Protein AF-X1GVT5-F1 (afdb_monomer_lite)

Sequence (201 aa):
MVVLSVGLRPPASTKELAEKLGLELNQYGFCEVGGFTPVATSKPGIFTAGVFSGPKDIPESVTEASAAASEASLLLSSTRGSLTVEKQYPPERDVSGEEPRIGVFICHCGINIGDVVDVPSVKEYTSILPNVVLADENLFTCSQDTQQRIKEKIKEYNLNRVVIAFSPCLLVILLLETVGSHIPVENIDISFRVYLLQSER

Organism: NCBI:txid412755

Radius of gyration: 22.02 Å; chains: 1; bounding box: 57×45×58 Å

Structure (mmCIF, N/CA/C/O backbone):
data_AF-X1GVT5-F1
#
_entry.id   AF-X1GVT5-F1
#
loop_
_atom_site.group_PDB
_atom_site.id
_atom_site.type_symbol
_atom_site.label_atom_id
_atom_site.label_alt_id
_atom_site.label_comp_id
_atom_site.label_asym_id
_atom_site.label_entity_id
_atom_site.label_seq_id
_atom_site.pdbx_PDB_ins_code
_atom_site.Cartn_x
_atom_site.Cartn_y
_atom_site.Cartn_z
_atom_site.occupancy
_atom_site.B_iso_or_equiv
_atom_site.auth_seq_id
_atom_site.auth_comp_id
_atom_site.auth_asym_id
_atom_site.auth_atom_id
_atom_site.pdbx_PDB_model_num
ATOM 1 N N . MET A 1 1 ? -10.236 24.577 -25.426 1.00 70.75 1 MET A N 1
ATOM 2 C CA . MET A 1 1 ? -9.302 23.952 -24.466 1.00 70.75 1 MET A CA 1
ATOM 3 C C . MET A 1 1 ? -8.826 22.646 -25.076 1.00 70.75 1 MET A C 1
ATOM 5 O O . MET A 1 1 ? -9.670 21.910 -25.567 1.00 70.75 1 MET A O 1
ATOM 9 N N . VAL A 1 2 ? -7.518 22.393 -25.109 1.00 70.94 2 VAL A N 1
ATOM 10 C CA . VAL A 1 2 ? -6.937 21.130 -25.597 1.00 70.94 2 VAL A CA 1
ATOM 11 C C . VAL A 1 2 ? -6.114 20.547 -24.454 1.00 70.94 2 VAL A C 1
ATOM 13 O O . VAL A 1 2 ? -5.301 21.264 -23.876 1.00 70.94 2 VAL A O 1
ATOM 16 N N . VAL A 1 3 ? -6.355 19.282 -24.108 1.00 91.75 3 VAL A N 1
ATOM 17 C CA . VAL A 1 3 ? -5.606 18.550 -23.076 1.00 91.75 3 VAL A CA 1
ATOM 18 C C . VAL A 1 3 ? -4.728 17.519 -23.781 1.00 91.75 3 VAL A C 1
ATOM 20 O O . VAL A 1 3 ? -5.236 16.721 -24.566 1.00 91.75 3 VAL A O 1
ATOM 23 N N . LEU A 1 4 ? -3.417 17.558 -23.531 1.00 89.75 4 LEU A N 1
ATOM 24 C CA . LEU A 1 4 ? -2.454 16.614 -24.099 1.00 89.75 4 LEU A CA 1
ATOM 25 C C . LEU A 1 4 ? -2.154 15.501 -23.087 1.00 89.75 4 LEU A C 1
ATOM 27 O O . LEU A 1 4 ? -1.490 15.742 -22.081 1.00 89.75 4 LEU A O 1
ATOM 31 N N . SER A 1 5 ? -2.600 14.281 -23.381 1.00 92.06 5 SER A N 1
ATOM 32 C CA . SER A 1 5 ? -2.269 13.081 -22.603 1.00 92.06 5 SER A CA 1
ATOM 33 C C . SER A 1 5 ? -0.861 12.596 -22.956 1.00 92.06 5 SER A C 1
ATOM 35 O O . SER A 1 5 ? -0.680 11.761 -23.840 1.00 92.06 5 SER A O 1
ATOM 37 N N . VAL A 1 6 ? 0.155 13.179 -22.318 1.00 93.75 6 VAL A N 1
ATOM 38 C CA . VAL A 1 6 ? 1.561 12.814 -22.547 1.00 93.75 6 VAL A CA 1
ATOM 39 C C . VAL A 1 6 ? 1.881 11.415 -22.014 1.00 93.75 6 VAL A C 1
ATOM 41 O O . VAL A 1 6 ? 1.335 10.979 -21.003 1.00 93.75 6 VAL A O 1
ATOM 44 N N . GLY A 1 7 ? 2.791 10.717 -22.697 1.00 91.81 7 GLY A N 1
ATOM 45 C CA . GLY A 1 7 ? 3.316 9.430 -22.242 1.00 91.81 7 GLY A CA 1
ATOM 46 C C . GLY A 1 7 ? 4.321 9.559 -21.093 1.00 91.81 7 GLY A C 1
ATOM 47 O O . GLY A 1 7 ? 4.701 10.656 -20.680 1.00 91.81 7 GLY A O 1
ATOM 48 N N . LEU A 1 8 ? 4.793 8.411 -20.607 1.00 92.81 8 LEU A N 1
ATOM 49 C CA . LEU A 1 8 ? 5.796 8.318 -19.546 1.00 92.81 8 LEU A CA 1
ATOM 50 C C . LEU A 1 8 ? 7.201 8.154 -20.136 1.00 92.81 8 LEU A C 1
ATOM 52 O O . LEU A 1 8 ? 7.414 7.365 -21.056 1.00 92.81 8 LEU A O 1
ATOM 56 N N . ARG A 1 9 ? 8.173 8.870 -19.567 1.00 92.94 9 ARG A N 1
ATOM 57 C CA . ARG A 1 9 ? 9.602 8.719 -19.861 1.00 92.94 9 ARG A CA 1
ATOM 58 C C . ARG A 1 9 ? 10.360 8.563 -18.541 1.00 92.94 9 ARG A C 1
ATOM 60 O O . ARG A 1 9 ? 10.053 9.302 -17.604 1.00 92.94 9 ARG A O 1
ATOM 67 N N . PRO A 1 10 ? 11.349 7.659 -18.454 1.00 92.75 10 PRO A N 1
ATOM 68 C CA . PRO A 1 10 ? 12.166 7.536 -17.256 1.00 92.75 10 PRO A CA 1
ATOM 69 C C . PRO A 1 10 ? 12.922 8.850 -16.980 1.00 92.75 10 PRO A C 1
ATOM 71 O O . PRO A 1 10 ? 13.384 9.505 -17.927 1.00 92.75 10 PRO A O 1
ATOM 74 N N . PRO A 1 11 ? 13.055 9.263 -15.706 1.00 92.38 11 PRO A N 1
ATOM 75 C CA . PRO A 1 11 ? 13.857 10.425 -15.344 1.00 92.38 11 PRO A CA 1
ATOM 76 C C . PRO A 1 11 ? 15.341 10.209 -15.680 1.00 92.38 11 PRO A C 1
ATOM 78 O O . PRO A 1 11 ? 15.822 9.085 -15.803 1.00 92.38 11 PRO A O 1
ATOM 81 N N . ALA A 1 12 ? 16.109 11.297 -15.800 1.00 89.75 12 ALA A N 1
ATOM 82 C CA . ALA A 1 12 ? 17.541 11.213 -16.115 1.00 89.75 12 ALA A CA 1
ATOM 83 C C . ALA A 1 12 ? 18.336 10.392 -15.077 1.00 89.75 12 ALA A C 1
ATOM 85 O O . ALA A 1 12 ? 19.276 9.686 -15.440 1.00 89.75 12 ALA A O 1
ATOM 86 N N . SER A 1 13 ? 17.906 10.426 -13.812 1.00 93.31 13 SER A N 1
ATOM 87 C CA . SER A 1 13 ? 18.483 9.656 -12.704 1.00 93.31 13 SER A CA 1
ATOM 88 C C . SER A 1 13 ? 18.327 8.138 -12.850 1.00 93.31 13 SER A C 1
ATOM 90 O O . SER A 1 13 ? 19.047 7.390 -12.194 1.00 93.31 13 SER A O 1
ATOM 92 N N . THR A 1 14 ? 17.436 7.654 -13.724 1.00 93.19 14 THR A N 1
ATOM 93 C CA . THR A 1 14 ? 17.239 6.217 -13.956 1.00 93.19 14 THR A CA 1
ATOM 94 C C . THR A 1 14 ? 18.495 5.538 -14.495 1.00 93.19 14 THR A C 1
ATOM 96 O O . THR A 1 14 ? 18.801 4.421 -14.087 1.00 93.19 14 THR A O 1
ATOM 99 N N . LYS A 1 15 ? 19.258 6.212 -15.365 1.00 92.69 15 LYS A N 1
ATOM 100 C CA . LYS A 1 15 ? 20.509 5.661 -15.910 1.00 92.69 15 LYS A CA 1
ATOM 101 C C . LYS A 1 15 ? 21.569 5.490 -14.831 1.00 92.69 15 LYS A C 1
ATOM 103 O O . LYS A 1 15 ? 22.160 4.426 -14.720 1.00 92.69 15 LYS A O 1
ATOM 108 N N . GLU A 1 16 ? 21.737 6.510 -13.995 1.00 94.44 16 GLU A N 1
ATOM 109 C CA . GLU A 1 16 ? 22.675 6.473 -12.872 1.00 94.44 16 GLU A CA 1
ATOM 110 C C . GLU A 1 16 ? 22.314 5.357 -11.877 1.00 94.44 16 GLU A C 1
ATOM 112 O O . GLU A 1 16 ? 23.190 4.646 -11.387 1.00 94.44 16 GLU A O 1
ATOM 117 N N . LEU A 1 17 ? 21.017 5.165 -11.600 1.00 93.62 17 LEU A N 1
ATOM 118 C CA . LEU A 1 17 ? 20.539 4.072 -10.753 1.00 93.62 17 LEU A CA 1
ATOM 119 C C . LEU A 1 17 ? 20.841 2.699 -11.372 1.00 93.62 17 LEU A C 1
ATOM 121 O O . LEU A 1 17 ? 21.329 1.811 -10.674 1.00 93.62 17 LEU A O 1
ATOM 125 N N . ALA A 1 18 ? 20.578 2.534 -12.670 1.00 94.38 18 ALA A N 1
ATOM 126 C CA . ALA A 1 18 ? 20.847 1.292 -13.384 1.00 94.38 18 ALA A CA 1
ATOM 127 C C . ALA A 1 18 ? 22.344 0.957 -13.395 1.00 94.38 18 ALA A C 1
ATOM 129 O O . ALA A 1 18 ? 22.710 -0.171 -13.083 1.00 94.38 18 ALA A O 1
ATOM 130 N N . GLU A 1 19 ? 23.216 1.937 -13.642 1.00 94.94 19 GLU A N 1
ATOM 131 C CA . GLU A 1 19 ? 24.673 1.764 -13.588 1.00 94.94 19 GLU A CA 1
ATOM 132 C C . GLU A 1 19 ? 25.151 1.361 -12.187 1.00 94.94 19 GLU A C 1
ATOM 134 O O . GLU A 1 19 ? 25.904 0.398 -12.043 1.00 94.94 19 GLU A O 1
ATOM 139 N N . LYS A 1 20 ? 24.665 2.040 -11.138 1.00 95.31 20 LYS A N 1
ATOM 140 C CA . LYS A 1 20 ? 25.007 1.724 -9.739 1.00 95.31 20 LYS A CA 1
ATOM 141 C C . LYS A 1 20 ? 24.590 0.312 -9.334 1.00 95.31 20 LYS A C 1
ATOM 143 O O . LYS A 1 20 ? 25.295 -0.342 -8.566 1.00 95.31 20 LYS A O 1
ATOM 148 N N . LEU A 1 21 ? 23.444 -0.154 -9.825 1.00 94.62 21 LEU A N 1
ATOM 149 C CA . LEU A 1 21 ? 22.923 -1.485 -9.519 1.00 94.62 21 LEU A CA 1
ATOM 150 C C . LEU A 1 21 ? 23.455 -2.567 -10.474 1.00 94.62 21 LEU A C 1
ATOM 152 O O . LEU A 1 21 ? 23.421 -3.749 -10.118 1.00 94.62 21 LEU A O 1
ATOM 156 N N . GLY A 1 22 ? 24.014 -2.180 -11.624 1.00 94.81 22 GLY A N 1
ATOM 157 C CA . GLY A 1 22 ? 24.463 -3.077 -12.689 1.00 94.81 22 GLY A CA 1
ATOM 158 C C . GLY A 1 22 ? 23.298 -3.705 -13.455 1.00 94.81 22 GLY A C 1
ATOM 159 O O . GLY A 1 22 ? 23.301 -4.914 -13.669 1.00 94.81 22 GLY A O 1
ATOM 160 N N . LEU A 1 23 ? 22.283 -2.905 -13.788 1.00 95.62 23 LEU A N 1
ATOM 161 C CA . LEU A 1 23 ? 21.072 -3.323 -14.496 1.00 95.62 23 LEU A CA 1
ATOM 162 C C . LEU A 1 23 ? 21.121 -2.903 -15.963 1.00 95.62 23 LEU A C 1
ATOM 164 O O . LEU A 1 23 ? 21.607 -1.823 -16.298 1.00 95.62 23 LEU A O 1
ATOM 168 N N . GLU A 1 24 ? 20.561 -3.742 -16.828 1.00 95.75 24 GLU A N 1
ATOM 169 C CA . GLU A 1 24 ? 20.381 -3.419 -18.239 1.00 95.75 24 GLU A CA 1
ATOM 170 C C . GLU A 1 24 ? 19.100 -2.603 -18.435 1.00 95.75 24 GLU A C 1
ATOM 172 O O . GLU A 1 24 ? 18.085 -2.821 -17.766 1.00 95.75 24 GLU A O 1
ATOM 177 N N . LEU A 1 25 ? 19.161 -1.635 -19.348 1.00 95.25 25 LEU A N 1
ATOM 178 C CA . LEU A 1 25 ? 18.016 -0.826 -19.746 1.00 95.25 25 LEU A CA 1
ATOM 179 C C . LEU A 1 25 ? 17.639 -1.142 -21.191 1.00 95.25 25 LEU A C 1
ATOM 181 O O . LEU A 1 25 ? 18.513 -1.293 -22.045 1.00 95.25 25 LEU A O 1
ATOM 185 N N . ASN A 1 26 ? 16.341 -1.145 -21.469 1.00 93.81 26 ASN A N 1
ATOM 186 C CA . ASN A 1 26 ? 15.816 -1.299 -22.814 1.00 93.81 26 ASN A CA 1
ATOM 187 C C . ASN A 1 26 ? 16.061 -0.042 -23.669 1.00 93.81 26 ASN A C 1
ATOM 189 O O . ASN A 1 26 ? 16.484 1.014 -23.186 1.00 93.81 26 ASN A O 1
ATOM 193 N N . GLN A 1 27 ? 15.724 -0.117 -24.959 1.00 93.25 27 GLN A N 1
ATOM 194 C CA . GLN A 1 27 ? 15.898 0.993 -25.909 1.00 93.25 27 GLN A CA 1
ATOM 195 C C . GLN A 1 27 ? 15.160 2.294 -25.527 1.00 93.25 27 GLN A C 1
ATOM 197 O O . GLN A 1 27 ? 15.494 3.368 -26.027 1.00 93.25 27 GLN A O 1
ATOM 202 N N . TYR A 1 28 ? 14.168 2.214 -24.638 1.00 92.94 28 TYR A N 1
ATOM 203 C CA . TYR A 1 28 ? 13.389 3.351 -24.144 1.00 92.94 28 TYR A CA 1
ATOM 204 C C . TYR A 1 28 ? 13.919 3.905 -22.806 1.00 92.94 28 TYR A C 1
ATOM 206 O O . TYR A 1 28 ? 13.437 4.936 -22.333 1.00 92.94 28 TYR A O 1
ATOM 214 N N . GLY A 1 29 ? 14.929 3.261 -22.212 1.00 92.81 29 GLY A N 1
ATOM 215 C CA . GLY A 1 29 ? 15.555 3.651 -20.949 1.00 92.81 29 GLY A CA 1
ATOM 216 C C . GLY A 1 29 ? 14.865 3.118 -19.689 1.00 92.81 29 GLY A C 1
ATOM 217 O O . GLY A 1 29 ? 15.171 3.606 -18.602 1.00 92.81 29 GLY A O 1
ATOM 218 N N . PHE A 1 30 ? 13.937 2.167 -19.817 1.00 95.19 30 PHE A N 1
ATOM 219 C CA . PHE A 1 30 ? 13.345 1.440 -18.685 1.00 95.19 30 PHE A CA 1
ATOM 220 C C . PHE A 1 30 ? 14.157 0.181 -18.372 1.00 95.19 30 PHE A C 1
ATOM 222 O O . PHE A 1 30 ? 14.941 -0.258 -19.208 1.00 95.19 30 PHE A O 1
ATOM 229 N N . CYS A 1 31 ? 13.972 -0.400 -17.187 1.00 95.19 31 CYS A N 1
ATOM 230 C CA . CYS A 1 31 ? 14.605 -1.662 -16.808 1.00 95.19 31 CYS A CA 1
ATOM 231 C C . CYS A 1 31 ? 14.263 -2.763 -17.817 1.00 95.19 31 CYS A C 1
ATOM 233 O O . CYS A 1 31 ? 13.087 -2.984 -18.106 1.00 95.19 31 CYS A O 1
ATOM 235 N N . GLU A 1 32 ? 15.278 -3.460 -18.322 1.00 94.44 32 GLU A N 1
ATOM 236 C CA . GLU A 1 32 ? 15.075 -4.662 -19.127 1.00 94.44 32 GLU A CA 1
ATOM 237 C C . GLU A 1 32 ? 14.533 -5.785 -18.229 1.00 94.44 32 GLU A C 1
ATOM 239 O O . GLU A 1 32 ? 15.046 -6.016 -17.127 1.00 94.44 32 GLU A O 1
ATOM 244 N N . VAL A 1 33 ? 13.477 -6.456 -18.691 1.00 93.00 33 VAL A N 1
ATOM 245 C CA . VAL A 1 33 ? 12.815 -7.565 -17.991 1.00 93.00 33 VAL A CA 1
ATOM 246 C C . VAL A 1 33 ? 12.474 -8.675 -18.980 1.00 93.00 33 VAL A C 1
ATOM 248 O O . VAL A 1 33 ? 12.193 -8.424 -20.151 1.00 93.00 33 VAL A O 1
ATOM 251 N N . GLY A 1 34 ? 12.495 -9.923 -18.513 1.00 83.88 34 GLY A N 1
ATOM 252 C CA . GLY A 1 34 ? 12.199 -11.080 -19.357 1.00 83.88 34 GLY A CA 1
ATOM 253 C C . GLY A 1 34 ? 10.702 -11.243 -19.638 1.00 83.88 34 GLY A C 1
ATOM 254 O O . GLY A 1 34 ? 9.871 -11.032 -18.759 1.00 83.88 34 GLY A O 1
ATOM 255 N N . GLY A 1 35 ? 10.345 -11.716 -20.837 1.00 83.88 35 GLY A N 1
ATOM 256 C CA . GLY A 1 35 ? 8.938 -11.892 -21.235 1.00 83.88 35 GLY A CA 1
ATOM 257 C C . GLY A 1 35 ? 8.136 -12.884 -20.376 1.00 83.88 35 GLY A C 1
ATOM 258 O O . GLY A 1 35 ? 6.939 -12.698 -20.192 1.00 83.88 35 GLY A O 1
ATOM 259 N N . PHE A 1 36 ? 8.787 -13.909 -19.812 1.00 87.88 36 PHE A N 1
ATOM 260 C CA . PHE A 1 36 ? 8.164 -14.873 -18.886 1.00 87.88 36 PHE A CA 1
ATOM 261 C C . PHE A 1 36 ? 8.480 -14.591 -17.409 1.00 87.88 36 PHE A C 1
ATOM 263 O O . PHE A 1 36 ? 8.009 -15.305 -16.529 1.00 87.88 36 PHE A O 1
ATOM 270 N N . THR A 1 37 ? 9.281 -13.563 -17.132 1.00 88.44 37 THR A N 1
ATOM 271 C CA . THR A 1 37 ? 9.757 -13.200 -15.791 1.00 88.44 37 THR A CA 1
ATOM 272 C C . THR A 1 37 ? 9.678 -11.676 -15.632 1.00 88.44 37 THR A C 1
ATOM 274 O O . THR A 1 37 ? 10.715 -11.009 -15.590 1.00 88.44 37 THR A O 1
ATOM 277 N N . PRO A 1 38 ? 8.461 -11.102 -15.572 1.00 88.75 38 PRO A N 1
ATOM 278 C CA . PRO A 1 38 ? 8.230 -9.664 -15.764 1.00 88.75 38 PRO A CA 1
ATOM 279 C C . PRO A 1 38 ? 8.811 -8.773 -14.654 1.00 88.75 38 PRO A C 1
ATOM 281 O O . PRO A 1 38 ? 8.954 -7.570 -14.841 1.00 88.75 38 PRO A O 1
ATOM 284 N N . VAL A 1 39 ? 9.173 -9.359 -13.509 1.00 95.00 39 VAL A N 1
ATOM 285 C CA . VAL A 1 39 ? 9.790 -8.657 -12.370 1.00 95.00 39 VAL A CA 1
ATOM 286 C C . VAL A 1 39 ? 11.281 -8.952 -12.212 1.00 95.00 39 VAL A C 1
ATOM 288 O O . VAL A 1 39 ? 11.951 -8.305 -11.407 1.00 95.00 39 VAL A O 1
ATOM 291 N N . ALA A 1 40 ? 11.817 -9.928 -12.949 1.00 94.75 40 ALA A N 1
ATOM 292 C CA . ALA A 1 40 ? 13.227 -10.285 -12.877 1.00 94.75 40 ALA A CA 1
ATOM 293 C C . ALA A 1 40 ? 14.045 -9.351 -13.768 1.00 94.75 40 ALA A C 1
ATOM 295 O O . ALA A 1 40 ? 13.757 -9.195 -14.956 1.00 94.75 40 ALA A O 1
ATOM 296 N N . THR A 1 41 ? 15.071 -8.741 -13.182 1.00 95.38 41 THR A N 1
ATOM 297 C CA . THR A 1 41 ? 16.013 -7.893 -13.917 1.00 95.38 41 THR A CA 1
ATOM 298 C C . THR A 1 41 ? 17.141 -8.728 -14.527 1.00 95.38 41 THR A C 1
ATOM 300 O O . THR A 1 41 ? 17.249 -9.930 -14.274 1.00 95.38 41 THR A O 1
ATOM 303 N N . SER A 1 42 ? 18.042 -8.089 -15.277 1.00 93.75 42 SER A N 1
ATOM 304 C CA . SER A 1 42 ? 19.258 -8.735 -15.793 1.00 93.75 42 SER A CA 1
ATOM 305 C C . SER A 1 42 ? 20.205 -9.250 -14.696 1.00 93.75 42 SER A C 1
ATOM 307 O O . SER A 1 42 ? 21.089 -10.061 -14.976 1.00 93.75 42 SER A O 1
ATOM 309 N N . LYS A 1 43 ? 20.030 -8.813 -13.440 1.00 93.94 43 LYS A N 1
ATOM 310 C CA . LYS A 1 43 ? 20.881 -9.198 -12.313 1.00 93.94 43 LYS A CA 1
ATOM 311 C C . LYS A 1 43 ? 20.134 -10.094 -11.313 1.00 93.94 43 LYS A C 1
ATOM 313 O O . LYS A 1 43 ? 19.170 -9.642 -10.692 1.00 93.94 43 LYS A O 1
ATOM 318 N N . PRO A 1 44 ? 20.607 -11.335 -11.074 1.00 92.25 44 PRO A N 1
ATOM 319 C CA . PRO A 1 44 ? 20.005 -12.231 -10.091 1.00 92.25 44 PRO A CA 1
ATOM 320 C C . PRO A 1 44 ? 19.935 -11.611 -8.691 1.00 92.25 44 PRO A C 1
ATOM 322 O O . PRO A 1 44 ? 20.895 -10.998 -8.221 1.00 92.25 44 PRO A O 1
ATOM 325 N N . GLY A 1 45 ? 18.795 -11.788 -8.021 1.00 92.19 45 GLY A N 1
ATOM 326 C CA . GLY A 1 45 ? 18.535 -11.222 -6.694 1.00 92.19 45 GLY A CA 1
ATOM 327 C C . GLY A 1 45 ? 18.076 -9.761 -6.695 1.00 92.19 45 GLY A C 1
ATOM 328 O O . GLY A 1 45 ? 17.747 -9.245 -5.629 1.00 92.19 45 GLY A O 1
ATOM 329 N N . ILE A 1 46 ? 18.017 -9.103 -7.859 1.00 95.31 46 ILE A N 1
ATOM 330 C CA . ILE A 1 46 ? 17.404 -7.782 -8.013 1.00 95.31 46 ILE A CA 1
ATOM 331 C C . ILE A 1 46 ? 16.117 -7.926 -8.822 1.00 95.31 46 ILE A C 1
ATOM 333 O O . ILE A 1 46 ? 16.125 -8.403 -9.960 1.00 95.31 46 ILE A O 1
ATOM 337 N N . PHE A 1 47 ? 15.019 -7.470 -8.228 1.00 95.69 47 PHE A N 1
ATOM 338 C CA . PHE A 1 47 ? 13.692 -7.467 -8.833 1.00 95.69 47 PHE A CA 1
ATOM 339 C C . PHE A 1 47 ? 13.201 -6.035 -9.021 1.00 95.69 47 PHE A C 1
ATOM 341 O O . PHE A 1 47 ? 13.601 -5.127 -8.289 1.00 95.69 47 PHE A O 1
ATOM 348 N N . THR A 1 48 ? 12.339 -5.838 -10.009 1.00 95.25 48 THR A N 1
ATOM 349 C CA . THR A 1 48 ? 11.751 -4.544 -10.354 1.00 95.25 48 THR A CA 1
ATOM 350 C C . THR A 1 48 ? 10.233 -4.604 -10.243 1.00 95.25 48 THR A C 1
ATOM 352 O O . THR A 1 48 ? 9.633 -5.666 -10.397 1.00 95.25 48 THR A O 1
ATOM 355 N N . ALA A 1 49 ? 9.616 -3.463 -9.959 1.00 95.00 49 ALA A N 1
ATOM 356 C CA . ALA A 1 49 ? 8.171 -3.313 -9.922 1.00 95.00 49 ALA A CA 1
ATOM 357 C C . ALA A 1 49 ? 7.775 -1.873 -10.249 1.00 95.00 49 ALA A C 1
ATOM 359 O O . ALA A 1 49 ? 8.514 -0.923 -9.963 1.00 95.00 49 ALA A O 1
ATOM 360 N N . GLY A 1 50 ? 6.581 -1.704 -10.806 1.00 94.25 50 GLY A N 1
ATOM 361 C CA . GLY A 1 50 ? 6.042 -0.390 -11.115 1.00 94.25 50 GLY A CA 1
ATOM 362 C C . GLY A 1 50 ? 6.686 0.214 -12.358 1.00 94.25 50 GLY A C 1
ATOM 363 O O . GLY A 1 50 ? 7.272 -0.469 -13.195 1.00 94.25 50 GLY A O 1
ATOM 364 N N . VAL A 1 51 ? 6.585 1.532 -12.505 1.00 94.56 51 VAL A N 1
ATOM 365 C CA . VAL A 1 51 ? 6.920 2.227 -13.761 1.00 94.56 51 VAL A CA 1
ATOM 366 C C . VAL A 1 51 ? 8.387 2.131 -14.198 1.00 94.56 51 VAL A C 1
ATOM 368 O O . VAL A 1 51 ? 8.704 2.495 -15.328 1.00 94.56 51 VAL A O 1
ATOM 371 N N . PHE A 1 52 ? 9.292 1.630 -13.350 1.00 94.12 52 PHE A N 1
ATOM 372 C CA . PHE A 1 52 ? 10.696 1.446 -13.722 1.00 94.12 52 PHE A CA 1
ATOM 373 C C . PHE A 1 52 ? 10.888 0.379 -14.814 1.00 94.12 52 PHE A C 1
ATOM 375 O O . PHE A 1 52 ? 11.774 0.551 -15.646 1.00 94.12 52 PHE A O 1
ATOM 382 N N . SER A 1 53 ? 10.050 -0.666 -14.879 1.00 93.12 53 SER A N 1
ATOM 383 C CA . SER A 1 53 ? 10.073 -1.666 -15.969 1.00 93.12 53 SER A CA 1
ATOM 384 C C . SER A 1 53 ? 9.306 -1.231 -17.226 1.00 93.12 53 SER A C 1
ATOM 386 O O . SER A 1 53 ? 9.397 -1.880 -18.262 1.00 93.12 53 SER A O 1
ATOM 388 N N . GLY A 1 54 ? 8.568 -0.119 -17.174 1.00 93.88 54 GLY A N 1
ATOM 389 C CA . GLY A 1 54 ? 7.819 0.411 -18.317 1.00 93.88 54 GLY A CA 1
ATOM 390 C C . GLY A 1 54 ? 6.531 1.136 -17.915 1.00 93.88 54 GLY A C 1
ATOM 391 O O . GLY A 1 54 ? 6.087 0.980 -16.773 1.00 93.88 54 GLY A O 1
ATOM 392 N N . PRO A 1 55 ? 5.917 1.915 -18.829 1.00 94.12 55 PRO A N 1
ATOM 393 C CA . PRO A 1 55 ? 4.636 2.583 -18.598 1.00 94.12 55 PRO A CA 1
ATOM 394 C C . PRO A 1 55 ? 3.546 1.571 -18.242 1.00 94.12 55 PRO A C 1
ATOM 396 O O . PRO A 1 55 ? 3.360 0.602 -18.971 1.00 94.12 55 PRO A O 1
ATOM 399 N N . LYS A 1 56 ? 2.837 1.808 -17.140 1.00 92.25 56 LYS A N 1
ATOM 400 C CA . LYS A 1 56 ? 1.761 0.945 -16.648 1.00 92.25 56 LYS A CA 1
ATOM 401 C C . LYS A 1 56 ? 0.831 1.698 -15.717 1.00 92.25 56 LYS A C 1
ATOM 403 O O . LYS A 1 56 ? 1.164 2.802 -15.272 1.00 92.25 56 LYS A O 1
ATOM 408 N N . ASP A 1 57 ? -0.315 1.101 -15.430 1.00 91.88 57 ASP A N 1
ATOM 409 C CA . ASP A 1 57 ? -1.269 1.641 -14.474 1.00 91.88 57 ASP A CA 1
ATOM 410 C C . ASP A 1 57 ? -0.962 1.203 -13.026 1.00 91.88 57 ASP A C 1
ATOM 412 O O . ASP A 1 57 ? 0.037 0.537 -12.719 1.00 91.88 57 ASP A O 1
ATOM 416 N N . ILE A 1 58 ? -1.792 1.674 -12.093 1.00 88.88 58 ILE A N 1
ATOM 417 C CA . ILE A 1 58 ? -1.628 1.389 -10.664 1.00 88.88 58 ILE A CA 1
ATOM 418 C C . ILE A 1 58 ? -1.871 -0.103 -10.365 1.00 88.88 58 ILE A C 1
ATOM 420 O O . ILE A 1 58 ? -1.010 -0.694 -9.709 1.00 88.88 58 ILE A O 1
ATOM 424 N N . PRO A 1 59 ? -2.972 -0.738 -10.820 1.00 86.31 59 PRO A N 1
ATOM 425 C CA . PRO A 1 59 ? -3.198 -2.169 -10.608 1.00 86.31 59 PRO A CA 1
ATOM 426 C C . PRO A 1 59 ? -2.048 -3.065 -11.081 1.00 86.31 59 PRO A C 1
ATOM 428 O O . PRO A 1 59 ? -1.616 -3.952 -10.337 1.00 86.31 59 PRO A O 1
ATOM 431 N N . GLU A 1 60 ? -1.504 -2.816 -12.273 1.00 88.50 60 GLU A N 1
ATOM 432 C CA . GLU A 1 60 ? -0.355 -3.563 -12.792 1.00 88.50 60 GLU A CA 1
ATOM 433 C C . GLU A 1 60 ? 0.882 -3.356 -11.913 1.00 88.50 60 GLU A C 1
ATOM 435 O O . GLU A 1 60 ? 1.542 -4.323 -11.533 1.00 88.50 60 GLU A O 1
ATOM 440 N N . SER A 1 61 ? 1.153 -2.114 -11.499 1.00 92.62 61 SER A N 1
ATOM 441 C CA . SER A 1 61 ? 2.274 -1.800 -10.601 1.00 92.62 61 SER A CA 1
ATOM 442 C C . SER A 1 61 ? 2.173 -2.529 -9.256 1.00 92.62 61 SER A C 1
ATOM 444 O O . SER A 1 61 ? 3.175 -3.018 -8.734 1.00 92.62 61 SER A O 1
ATOM 446 N N . VAL A 1 62 ? 0.968 -2.619 -8.685 1.00 89.50 62 VAL A N 1
ATOM 447 C CA . VAL A 1 62 ? 0.712 -3.335 -7.422 1.00 89.50 62 VAL A CA 1
ATOM 448 C C . VAL A 1 62 ? 0.880 -4.847 -7.601 1.00 89.50 62 VAL A C 1
ATOM 450 O O . VAL A 1 62 ? 1.425 -5.529 -6.725 1.00 89.50 62 VAL A O 1
ATOM 453 N N . THR A 1 63 ? 0.457 -5.369 -8.751 1.00 91.19 63 THR A N 1
ATOM 454 C CA . THR A 1 63 ? 0.609 -6.785 -9.104 1.00 91.19 63 THR A CA 1
ATOM 455 C C . THR A 1 63 ? 2.086 -7.153 -9.238 1.00 91.19 63 THR A C 1
ATOM 457 O O . THR A 1 63 ? 2.538 -8.118 -8.621 1.00 91.19 63 THR A O 1
ATOM 460 N N . GLU A 1 64 ? 2.870 -6.341 -9.951 1.00 93.94 64 GLU A N 1
ATOM 461 C CA . GLU A 1 64 ? 4.322 -6.518 -10.048 1.00 93.94 64 GLU A CA 1
ATOM 462 C C . GLU A 1 64 ? 5.011 -6.403 -8.689 1.00 93.94 64 GLU A C 1
ATOM 464 O O . GLU A 1 64 ? 5.886 -7.206 -8.385 1.00 93.94 64 GLU A O 1
ATOM 469 N N . ALA A 1 65 ? 4.609 -5.454 -7.839 1.00 94.00 65 ALA A N 1
ATOM 470 C CA . ALA A 1 65 ? 5.183 -5.326 -6.500 1.00 94.00 65 ALA A CA 1
ATOM 471 C C . ALA A 1 65 ? 4.984 -6.607 -5.675 1.00 94.00 65 ALA A C 1
ATOM 473 O O . ALA A 1 65 ? 5.906 -7.062 -4.995 1.00 94.00 65 ALA A O 1
ATOM 474 N N . SER A 1 66 ? 3.807 -7.227 -5.785 1.00 94.19 66 SER A N 1
ATOM 475 C CA . SER A 1 66 ? 3.509 -8.505 -5.132 1.00 94.19 66 SER A CA 1
ATOM 476 C C . SER A 1 66 ? 4.350 -9.648 -5.705 1.00 94.19 66 SER A C 1
ATOM 478 O O . SER A 1 66 ? 4.894 -10.452 -4.947 1.00 94.19 66 SER A O 1
ATOM 480 N N . ALA A 1 67 ? 4.514 -9.701 -7.030 1.00 93.50 67 ALA A N 1
ATOM 481 C CA . ALA A 1 67 ? 5.364 -10.690 -7.686 1.00 93.50 67 ALA A CA 1
ATOM 482 C C . ALA A 1 67 ? 6.845 -10.527 -7.295 1.00 93.50 67 ALA A C 1
ATOM 484 O O . ALA A 1 67 ? 7.476 -11.498 -6.886 1.00 93.50 67 ALA A O 1
ATOM 485 N N . ALA A 1 68 ? 7.381 -9.304 -7.313 1.00 95.12 68 ALA A N 1
ATOM 486 C CA . ALA A 1 68 ? 8.750 -9.005 -6.895 1.00 95.12 68 ALA A CA 1
ATOM 487 C C . ALA A 1 68 ? 8.997 -9.369 -5.420 1.00 95.12 68 ALA A C 1
ATOM 489 O O . ALA A 1 68 ? 10.029 -9.952 -5.084 1.00 95.12 68 ALA A O 1
ATOM 490 N N . ALA A 1 69 ? 8.037 -9.079 -4.534 1.00 94.69 69 ALA A N 1
ATOM 491 C CA . ALA A 1 69 ? 8.108 -9.474 -3.129 1.00 94.69 69 ALA A CA 1
ATOM 492 C C . ALA A 1 69 ? 8.075 -11.001 -2.953 1.00 94.69 69 ALA A C 1
ATOM 494 O O . ALA A 1 69 ? 8.770 -11.533 -2.083 1.00 94.69 69 ALA A O 1
ATOM 495 N N . SER A 1 70 ? 7.294 -11.708 -3.775 1.00 93.69 70 SER A N 1
ATOM 496 C CA . SER A 1 70 ? 7.243 -13.173 -3.781 1.00 93.69 70 SER A CA 1
ATOM 497 C C . SER A 1 70 ? 8.587 -13.773 -4.195 1.00 93.69 70 SER A C 1
ATOM 499 O O . SER A 1 70 ? 9.143 -14.588 -3.461 1.00 93.69 70 SER A O 1
ATOM 501 N N . GLU A 1 71 ? 9.170 -13.299 -5.298 1.00 94.00 71 GLU A N 1
ATOM 502 C CA . GLU A 1 71 ? 10.480 -13.750 -5.782 1.00 94.00 71 GLU A CA 1
ATOM 503 C C . GLU A 1 71 ? 11.595 -13.493 -4.756 1.00 94.00 71 GLU A C 1
ATOM 505 O O . GLU A 1 71 ? 12.385 -14.383 -4.429 1.00 94.00 71 GLU A O 1
ATOM 510 N N . ALA A 1 72 ? 11.609 -12.304 -4.149 1.00 93.69 72 ALA A N 1
ATOM 511 C CA . ALA A 1 72 ? 12.534 -11.997 -3.061 1.00 93.69 72 ALA A CA 1
ATOM 512 C C . ALA A 1 72 ? 12.317 -12.918 -1.845 1.00 93.69 72 ALA A C 1
ATOM 514 O O . ALA A 1 72 ? 13.276 -13.381 -1.224 1.00 93.69 72 ALA A O 1
ATOM 515 N N . SER A 1 73 ? 11.061 -13.230 -1.516 1.00 92.88 73 SER A N 1
ATOM 516 C CA . SER A 1 73 ? 10.719 -14.133 -0.411 1.00 92.88 73 SER A CA 1
ATOM 517 C C . SER A 1 73 ? 11.140 -15.578 -0.672 1.00 92.88 73 SER A C 1
ATOM 519 O O . SER A 1 73 ? 11.503 -16.272 0.278 1.00 92.88 73 SER A O 1
ATOM 521 N N . LEU A 1 74 ? 11.113 -16.039 -1.928 1.00 92.50 74 LEU A N 1
ATOM 522 C CA . LEU A 1 74 ? 11.616 -17.361 -2.308 1.00 92.50 74 LEU A CA 1
ATOM 523 C C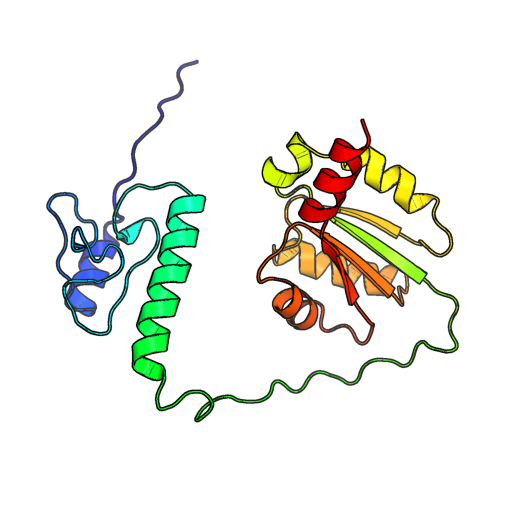 . LEU A 1 74 ? 13.117 -17.471 -2.023 1.00 92.50 74 LEU A C 1
ATOM 525 O O . LEU A 1 74 ? 13.540 -18.440 -1.389 1.00 92.50 74 LEU A O 1
ATOM 529 N N . LEU A 1 75 ? 13.898 -16.448 -2.391 1.00 92.19 75 LEU A N 1
ATOM 530 C CA . LEU A 1 75 ? 15.339 -16.396 -2.104 1.00 92.19 75 LEU A CA 1
ATOM 531 C C . LEU A 1 75 ? 15.648 -16.402 -0.600 1.00 92.19 75 LEU A C 1
ATOM 533 O O . LEU A 1 75 ? 16.649 -16.974 -0.178 1.00 92.19 75 LEU A O 1
ATOM 537 N N . LEU A 1 76 ? 14.789 -15.782 0.212 1.00 92.19 76 LEU A N 1
ATOM 538 C CA . LEU A 1 76 ? 14.964 -15.660 1.665 1.00 92.19 76 LEU A CA 1
ATOM 539 C C . LEU A 1 76 ? 14.268 -16.769 2.468 1.00 92.19 76 LEU A C 1
ATOM 541 O O . LEU A 1 76 ? 14.284 -16.748 3.702 1.00 92.19 76 LEU A O 1
ATOM 545 N N . SER A 1 77 ? 13.641 -17.734 1.794 1.00 93.25 77 SER A N 1
ATOM 546 C CA . SER A 1 77 ? 12.773 -18.733 2.425 1.00 93.25 77 SER A CA 1
ATOM 547 C C . SER A 1 77 ? 13.479 -19.555 3.509 1.00 93.25 77 SER A C 1
ATOM 549 O O . SER A 1 77 ? 12.890 -19.798 4.562 1.00 93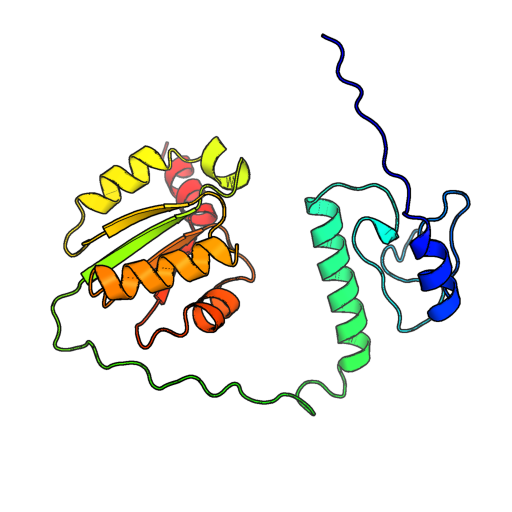.25 77 SER A O 1
ATOM 551 N N . SER A 1 78 ? 14.753 -19.905 3.310 1.00 92.94 78 SER A N 1
ATOM 552 C CA . SER A 1 78 ? 15.554 -20.688 4.262 1.00 92.94 78 SER A CA 1
ATOM 553 C C . SER A 1 78 ? 15.901 -19.945 5.555 1.00 92.94 78 SER A C 1
ATOM 555 O O . SER A 1 78 ? 16.244 -20.578 6.549 1.00 92.94 78 SER A O 1
ATOM 557 N N . THR A 1 79 ? 15.836 -18.611 5.556 1.00 91.19 79 THR A N 1
ATOM 558 C CA . THR A 1 79 ? 16.183 -17.755 6.705 1.00 91.19 79 THR A CA 1
ATOM 559 C C . THR A 1 79 ? 14.988 -16.955 7.215 1.00 91.19 79 TH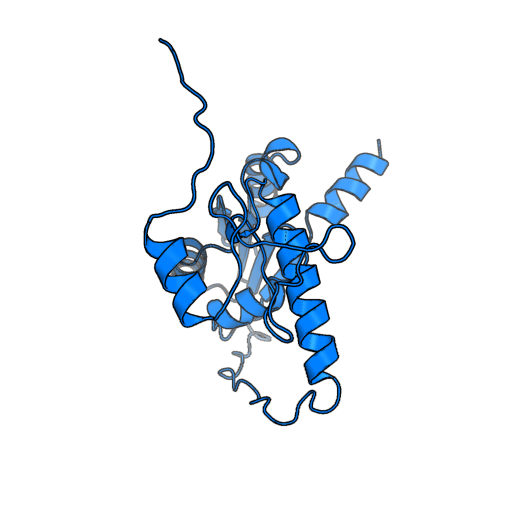R A C 1
ATOM 561 O O . THR A 1 79 ? 15.153 -15.951 7.908 1.00 91.19 79 THR A O 1
ATOM 564 N N . ARG A 1 80 ? 13.763 -17.360 6.868 1.00 87.12 80 ARG A N 1
ATOM 565 C CA . ARG A 1 80 ? 12.547 -16.685 7.328 1.00 87.12 80 ARG A CA 1
ATOM 566 C C . ARG A 1 80 ? 12.531 -16.622 8.861 1.00 87.12 80 ARG A C 1
ATOM 568 O O . ARG A 1 80 ? 12.614 -17.647 9.527 1.00 87.12 80 ARG A O 1
ATOM 575 N N . GLY A 1 81 ? 12.411 -15.414 9.408 1.00 84.25 81 GLY A N 1
ATOM 576 C CA . GLY A 1 81 ? 12.339 -15.189 10.856 1.00 84.25 81 GLY A CA 1
ATOM 577 C C . GLY A 1 81 ? 13.686 -15.086 11.582 1.00 84.25 81 GLY A C 1
ATOM 578 O O . GLY A 1 81 ? 13.698 -14.785 12.768 1.00 84.25 81 GLY A O 1
ATOM 579 N N . SER A 1 82 ? 14.830 -15.278 10.914 1.00 90.00 82 SER A N 1
ATOM 580 C CA . SER A 1 82 ? 16.136 -15.231 11.599 1.00 90.00 82 SER A CA 1
ATOM 581 C C . SER A 1 82 ? 16.548 -13.827 12.064 1.00 90.00 82 SER A C 1
ATOM 583 O O . SER A 1 82 ? 17.327 -13.698 13.004 1.00 90.00 82 SER A O 1
ATOM 585 N N . LEU A 1 83 ? 16.029 -12.782 11.412 1.00 86.50 83 LEU A N 1
ATOM 586 C CA . LEU A 1 83 ? 16.313 -11.367 11.695 1.00 86.50 83 LEU A CA 1
ATOM 587 C C . LEU A 1 83 ? 15.041 -10.557 11.986 1.00 86.50 83 LEU A C 1
ATOM 589 O O . LEU A 1 83 ? 15.034 -9.333 11.861 1.00 86.50 83 LEU A O 1
ATOM 593 N N . THR A 1 84 ? 13.937 -11.218 12.336 1.00 84.75 84 THR A N 1
ATOM 594 C CA . THR A 1 84 ? 12.706 -10.512 12.704 1.00 84.75 84 THR A CA 1
ATOM 595 C C . THR A 1 84 ? 12.802 -10.002 14.135 1.00 84.75 84 THR A C 1
ATOM 597 O O . THR A 1 84 ? 13.034 -10.779 15.057 1.00 84.75 84 THR A O 1
ATOM 600 N N . VAL A 1 85 ? 12.591 -8.700 14.318 1.00 84.88 85 VAL A N 1
ATOM 601 C CA . VAL A 1 85 ? 12.430 -8.076 15.635 1.00 84.88 85 VAL A CA 1
ATOM 602 C C . VAL A 1 85 ? 10.938 -7.973 15.919 1.00 84.88 85 VAL A C 1
ATOM 604 O O . VAL A 1 85 ? 10.202 -7.391 15.120 1.00 84.88 85 VAL A O 1
ATOM 607 N N . GLU A 1 86 ? 10.484 -8.523 17.043 1.00 81.19 86 GLU A N 1
ATOM 608 C CA . GLU A 1 86 ? 9.113 -8.288 17.493 1.00 81.19 86 GLU A CA 1
ATOM 609 C C . GLU A 1 86 ? 8.935 -6.806 17.830 1.00 81.19 86 GLU A C 1
ATOM 611 O O . GLU A 1 86 ? 9.654 -6.241 18.660 1.00 81.19 86 GLU A O 1
ATOM 616 N N . LYS A 1 87 ? 7.974 -6.157 17.167 1.00 76.00 87 LYS A N 1
ATOM 617 C CA . LYS A 1 87 ? 7.591 -4.786 17.503 1.00 76.00 87 LYS A CA 1
ATOM 618 C C . LYS A 1 87 ? 6.920 -4.797 18.875 1.00 76.00 87 LYS A C 1
ATOM 620 O O . LYS A 1 87 ? 5.875 -5.418 19.049 1.00 76.00 87 LYS A O 1
ATOM 625 N N . GLN A 1 88 ? 7.511 -4.093 19.836 1.00 79.50 88 GLN A N 1
ATOM 626 C CA . GLN A 1 88 ? 6.874 -3.840 21.124 1.00 79.50 88 GLN A CA 1
ATOM 627 C C . GLN A 1 88 ? 5.922 -2.655 20.978 1.00 79.50 88 GLN A C 1
ATOM 629 O O . GLN A 1 88 ? 6.354 -1.519 20.776 1.00 79.50 88 GLN A O 1
ATOM 634 N N . TYR A 1 89 ? 4.626 -2.930 21.060 1.00 74.31 89 TYR A N 1
ATOM 635 C CA . TYR A 1 89 ? 3.597 -1.898 21.105 1.00 74.31 89 TYR A CA 1
ATOM 636 C C . TYR A 1 89 ? 3.393 -1.423 22.548 1.00 74.31 89 TYR A C 1
ATOM 638 O O . TYR A 1 89 ? 3.615 -2.197 23.485 1.00 74.31 89 TYR A O 1
ATOM 646 N N . PRO A 1 90 ? 2.978 -0.160 22.760 1.00 75.81 90 PRO A N 1
ATOM 647 C CA . PRO A 1 90 ? 2.529 0.260 24.078 1.00 75.81 90 PRO A CA 1
ATOM 648 C C . PRO A 1 90 ? 1.352 -0.622 24.526 1.00 75.81 90 PRO A C 1
ATOM 650 O O . PRO A 1 90 ? 0.559 -1.044 23.682 1.00 75.81 90 PRO A O 1
ATOM 653 N N . PRO A 1 91 ? 1.210 -0.897 25.835 1.00 77.25 91 PRO A N 1
ATOM 654 C CA . PRO A 1 91 ? 0.087 -1.680 26.327 1.00 77.25 91 PRO A CA 1
ATOM 655 C C . PRO A 1 91 ? -1.235 -1.000 25.956 1.00 77.25 91 PRO A C 1
ATOM 657 O O . PRO A 1 91 ? -1.375 0.227 26.065 1.00 77.25 91 PRO A O 1
ATOM 660 N N . GLU A 1 92 ? -2.196 -1.811 25.517 1.00 74.62 92 GLU A N 1
ATOM 661 C CA . GLU A 1 92 ? -3.566 -1.369 25.286 1.00 74.62 92 GLU A CA 1
ATOM 662 C C . GLU A 1 92 ? -4.168 -0.854 26.600 1.00 74.62 92 GLU A C 1
ATOM 664 O O . GLU A 1 92 ? -3.938 -1.402 27.680 1.00 74.62 92 GLU A O 1
ATOM 669 N N . ARG A 1 93 ? -4.924 0.239 26.520 1.00 77.69 93 ARG A N 1
ATOM 670 C CA . ARG A 1 93 ? -5.684 0.786 27.641 1.00 77.69 93 ARG A CA 1
ATOM 671 C C . ARG A 1 93 ? -6.868 -0.130 27.868 1.00 77.69 93 ARG A C 1
ATOM 673 O O . ARG A 1 93 ? -7.635 -0.393 26.943 1.00 77.69 93 ARG A O 1
ATOM 680 N N . ASP A 1 94 ? -7.049 -0.550 29.109 1.00 80.12 94 ASP A N 1
ATOM 681 C CA . ASP A 1 94 ? -8.271 -1.236 29.491 1.00 80.12 94 ASP A CA 1
ATOM 682 C C . ASP A 1 94 ? -9.449 -0.255 29.433 1.00 80.12 94 ASP A C 1
ATOM 684 O O . ASP A 1 94 ? -9.430 0.830 30.013 1.00 80.12 94 ASP A O 1
ATOM 688 N N . VAL A 1 95 ? -10.455 -0.651 28.668 1.00 84.56 95 VAL A N 1
ATOM 689 C CA . VAL A 1 95 ? -11.658 0.112 28.329 1.00 84.56 95 VAL A CA 1
ATOM 690 C C . VAL A 1 95 ? -12.912 -0.731 28.567 1.00 84.56 95 VAL A C 1
ATOM 692 O O . VAL A 1 95 ? -13.963 -0.458 27.990 1.00 84.56 95 VAL A O 1
ATOM 695 N N . SER A 1 96 ? -12.796 -1.799 29.362 1.00 80.56 96 SER A N 1
ATOM 696 C CA . SER A 1 96 ? -13.888 -2.724 29.691 1.00 80.56 96 SER A CA 1
ATOM 697 C C . SER A 1 96 ? -14.958 -2.100 30.593 1.00 80.56 96 SER A C 1
ATOM 699 O O . SER A 1 96 ? -16.129 -2.448 30.475 1.00 80.56 96 SER A O 1
ATOM 701 N N . GLY A 1 97 ? -14.574 -1.158 31.461 1.00 85.94 97 GLY A N 1
ATOM 702 C CA . GLY A 1 97 ? -15.478 -0.450 32.376 1.00 85.94 97 GLY A CA 1
ATOM 703 C C . GLY A 1 97 ? -16.017 0.887 31.858 1.00 85.94 97 GLY A C 1
ATOM 704 O O . GLY A 1 97 ? -16.655 1.613 32.617 1.00 85.94 97 GLY A O 1
ATOM 705 N N . GLU A 1 98 ? -15.732 1.251 30.607 1.00 88.00 98 GLU A N 1
ATOM 706 C CA . GLU A 1 98 ? -16.133 2.535 30.026 1.00 88.00 98 GLU A CA 1
ATOM 707 C C . GLU A 1 98 ? -17.316 2.383 29.074 1.00 88.00 98 GLU A C 1
ATOM 709 O O . GLU A 1 98 ? -17.376 1.436 28.290 1.00 88.00 98 GLU A O 1
ATOM 714 N N . GLU A 1 99 ? -18.212 3.373 29.074 1.00 91.75 99 GLU A N 1
ATOM 715 C CA . GLU A 1 99 ? -19.255 3.479 28.053 1.00 91.75 99 GLU A CA 1
ATOM 716 C C . GLU A 1 99 ? -18.622 3.539 26.653 1.00 91.75 99 GLU A C 1
ATOM 718 O O . GLU A 1 99 ? -17.694 4.333 26.443 1.00 91.75 99 GLU A O 1
ATOM 723 N N . PRO A 1 100 ? -19.084 2.737 25.677 1.00 90.06 100 PRO A N 1
ATOM 724 C CA . PRO A 1 100 ? -18.499 2.744 24.347 1.00 90.06 100 PRO A CA 1
ATOM 725 C C . PRO A 1 100 ? -18.637 4.116 23.673 1.00 90.06 100 PRO A C 1
ATOM 727 O O . PRO A 1 100 ? -19.708 4.726 23.644 1.00 90.06 100 PRO A O 1
ATOM 730 N N . ARG A 1 101 ? -17.517 4.592 23.131 1.00 91.62 101 ARG A N 1
ATOM 731 C CA . ARG A 1 101 ? -17.339 5.849 22.402 1.00 91.62 101 ARG A CA 1
ATOM 732 C C . ARG A 1 101 ? -16.636 5.535 21.092 1.00 91.62 101 ARG A C 1
ATOM 734 O O . ARG A 1 101 ? -15.403 5.519 21.019 1.00 91.62 101 ARG A O 1
ATOM 741 N N . ILE A 1 102 ? -17.441 5.224 20.086 1.00 88.88 102 ILE A N 1
ATOM 742 C CA . ILE A 1 102 ? -16.992 4.692 18.803 1.00 88.88 102 ILE A CA 1
ATOM 743 C C . ILE A 1 102 ? -16.759 5.848 17.827 1.00 88.88 102 ILE A C 1
ATOM 745 O O . ILE A 1 102 ? -17.635 6.695 17.640 1.00 88.88 102 ILE A O 1
ATOM 749 N N . GLY A 1 103 ? -15.582 5.878 17.201 1.00 90.44 103 GLY A N 1
ATOM 750 C CA . GLY A 1 103 ? -15.319 6.702 16.022 1.00 90.44 103 GLY A CA 1
ATOM 751 C C . GLY A 1 103 ? -15.307 5.853 14.762 1.00 90.44 103 GLY A C 1
ATOM 752 O O . GLY A 1 103 ? -14.515 4.918 14.670 1.00 90.44 103 GLY A O 1
ATOM 753 N N . VAL A 1 104 ? -16.165 6.179 13.802 1.00 90.50 104 VAL A N 1
ATOM 754 C CA . VAL A 1 104 ? -16.267 5.502 12.509 1.00 90.50 104 VAL A CA 1
ATOM 755 C C . VAL A 1 104 ? -15.600 6.366 11.441 1.00 90.50 104 VAL A C 1
ATOM 757 O O . VAL A 1 104 ? -15.962 7.526 11.273 1.00 90.50 104 VAL A O 1
ATOM 760 N N . PHE A 1 105 ? -14.638 5.810 10.707 1.00 91.19 105 PHE A N 1
ATOM 761 C CA . PHE A 1 105 ? -13.927 6.498 9.627 1.00 91.19 105 PHE A CA 1
ATOM 762 C C . PHE A 1 105 ? -14.130 5.762 8.305 1.00 91.19 105 PHE A C 1
ATOM 764 O O . PHE A 1 105 ? -13.675 4.628 8.151 1.00 91.19 105 PHE A O 1
ATOM 771 N N . ILE A 1 106 ? -14.787 6.405 7.342 1.00 91.00 106 ILE A N 1
ATOM 772 C CA . ILE A 1 106 ? -15.196 5.785 6.078 1.00 91.00 106 ILE A CA 1
ATOM 773 C C . ILE A 1 106 ? -14.304 6.279 4.939 1.00 91.00 106 ILE A C 1
ATOM 775 O O . ILE A 1 106 ? -14.169 7.478 4.704 1.00 91.00 106 ILE A O 1
ATOM 779 N N . CYS A 1 107 ? -13.656 5.352 4.239 1.00 90.25 107 CYS A N 1
ATOM 780 C CA . CYS A 1 107 ? -12.751 5.664 3.139 1.00 90.25 107 CYS A CA 1
ATOM 781 C C . CYS A 1 107 ? -13.503 5.722 1.802 1.00 90.25 107 CYS A C 1
ATOM 783 O O . CYS A 1 107 ? -14.163 4.757 1.429 1.00 90.25 107 CYS A O 1
ATOM 785 N N . HIS A 1 108 ? -13.323 6.800 1.036 1.00 89.38 108 HIS A N 1
ATOM 786 C CA . HIS A 1 108 ? -13.788 6.893 -0.356 1.00 89.38 108 HIS A CA 1
ATOM 787 C C . HIS A 1 108 ? -12.894 6.107 -1.324 1.00 89.38 108 HIS A C 1
ATOM 789 O O . HIS A 1 108 ? -13.354 5.633 -2.356 1.00 89.38 108 HIS A O 1
ATOM 795 N N . CYS A 1 109 ? -11.601 5.968 -1.016 1.00 86.69 109 CYS A N 1
ATOM 796 C CA . CYS A 1 109 ? -10.598 5.338 -1.882 1.00 86.69 109 CYS A CA 1
ATOM 797 C C . CYS A 1 109 ? -10.655 5.840 -3.344 1.00 86.69 109 CYS A C 1
ATOM 799 O O . CYS A 1 109 ? -10.494 5.074 -4.296 1.00 86.69 109 CYS A O 1
ATOM 801 N N . GLY A 1 110 ? -10.914 7.140 -3.527 1.00 84.50 110 GLY A N 1
ATOM 802 C CA . GLY A 1 110 ? -11.177 7.725 -4.841 1.00 84.50 110 GLY A CA 1
ATOM 803 C C . GLY A 1 110 ? -12.416 7.108 -5.495 1.00 84.50 110 GLY A C 1
ATOM 804 O O . GLY A 1 110 ? -13.501 7.150 -4.928 1.00 84.50 110 GLY A O 1
ATOM 805 N N . ILE A 1 111 ? -12.241 6.526 -6.681 1.00 81.75 111 ILE A N 1
ATOM 806 C CA . ILE A 1 111 ? -13.320 5.853 -7.421 1.00 81.75 111 ILE A CA 1
ATOM 807 C C . ILE A 1 111 ? -13.495 4.380 -7.027 1.00 81.75 111 ILE A C 1
ATOM 809 O O . ILE A 1 111 ? -14.445 3.747 -7.457 1.00 81.75 111 ILE A O 1
ATOM 813 N N . ASN A 1 112 ? -12.607 3.804 -6.209 1.00 80.50 112 ASN A N 1
ATOM 814 C CA . ASN A 1 112 ? -12.697 2.375 -5.889 1.00 80.50 112 ASN A CA 1
ATOM 815 C C . ASN A 1 112 ? -13.872 2.055 -4.955 1.00 80.50 112 ASN A C 1
ATOM 817 O O . ASN A 1 112 ? -14.453 0.980 -5.054 1.00 80.50 112 ASN A O 1
ATOM 821 N N . ILE A 1 113 ? -14.193 2.967 -4.029 1.00 84.44 113 ILE A N 1
ATOM 822 C CA . ILE A 1 113 ? -15.333 2.821 -3.111 1.00 84.44 113 ILE A CA 1
ATOM 823 C C . ILE A 1 113 ? -16.372 3.896 -3.417 1.00 84.44 113 ILE A C 1
ATOM 825 O O . ILE A 1 113 ? -17.537 3.561 -3.584 1.00 84.44 113 ILE A O 1
ATOM 829 N N . GLY A 1 114 ? -15.960 5.160 -3.556 1.00 84.31 114 GLY A N 1
ATOM 830 C CA . GLY A 1 114 ? -16.875 6.288 -3.758 1.00 84.31 114 GLY A CA 1
ATOM 831 C C . GLY A 1 114 ? -17.699 6.250 -5.053 1.00 84.31 114 GLY A C 1
ATOM 832 O O . GLY A 1 114 ? -18.696 6.956 -5.136 1.00 84.31 114 GLY A O 1
ATOM 833 N N . ASP A 1 115 ? -17.318 5.437 -6.045 1.00 85.56 115 ASP A N 1
ATOM 834 C CA . ASP A 1 115 ? -18.101 5.248 -7.281 1.00 85.56 115 ASP A CA 1
ATOM 835 C C . ASP A 1 115 ? -19.219 4.199 -7.123 1.00 85.56 115 ASP A C 1
ATOM 837 O O . ASP A 1 115 ? -20.232 4.240 -7.815 1.00 85.56 115 ASP A O 1
ATOM 841 N N . VAL A 1 116 ? -19.053 3.256 -6.189 1.00 84.75 116 VAL A N 1
ATOM 842 C CA . VAL A 1 116 ? -19.977 2.126 -5.980 1.00 84.75 116 VAL A CA 1
ATOM 843 C C . VAL A 1 116 ? -20.835 2.320 -4.730 1.00 84.75 116 VAL A C 1
ATOM 845 O O . VAL A 1 116 ? -21.988 1.891 -4.681 1.00 84.75 116 VAL A O 1
ATOM 848 N N . VAL A 1 117 ? -20.271 2.949 -3.700 1.00 85.19 117 VAL A N 1
ATOM 849 C CA . VAL A 1 117 ? -20.873 3.133 -2.382 1.00 85.19 117 VAL A CA 1
ATOM 850 C C . VAL A 1 117 ? -21.136 4.613 -2.152 1.00 85.19 117 VAL A C 1
ATOM 852 O O . VAL A 1 117 ? -20.227 5.436 -2.240 1.00 85.19 117 VAL A O 1
ATOM 855 N N . ASP A 1 118 ? -22.367 4.938 -1.763 1.00 89.50 118 ASP A N 1
ATOM 856 C CA . ASP A 1 118 ? -22.728 6.268 -1.275 1.00 89.50 118 ASP A CA 1
ATOM 857 C C . ASP A 1 118 ? -22.135 6.488 0.127 1.00 89.50 118 ASP A C 1
ATOM 859 O O . ASP A 1 118 ? -22.760 6.219 1.156 1.00 89.50 118 ASP A O 1
ATOM 863 N N . VAL A 1 119 ? -20.874 6.923 0.163 1.00 90.00 119 VAL A N 1
ATOM 864 C CA . VAL A 1 119 ? -20.142 7.183 1.408 1.00 90.00 119 VAL A CA 1
ATOM 865 C C . VAL A 1 119 ? -20.839 8.234 2.290 1.00 90.00 119 VAL A C 1
ATOM 867 O O . VAL A 1 119 ? -20.949 7.976 3.495 1.00 90.00 119 VAL A O 1
ATOM 870 N N . PRO A 1 120 ? -21.368 9.356 1.755 1.00 92.88 120 PRO A N 1
ATOM 871 C CA . PRO A 1 120 ? -22.181 10.285 2.539 1.00 92.88 120 PRO A CA 1
ATOM 872 C C . PRO A 1 120 ? -23.369 9.618 3.244 1.00 92.88 120 PRO A C 1
ATOM 874 O O . PRO A 1 120 ? -23.562 9.830 4.443 1.00 92.88 120 PRO A O 1
ATOM 877 N N . SER A 1 121 ? -24.122 8.759 2.549 1.00 92.38 121 SER A N 1
ATOM 878 C CA . SER A 1 121 ? -25.243 8.029 3.155 1.00 92.38 121 SER A CA 1
ATOM 879 C C . SER A 1 121 ? -24.782 7.062 4.252 1.00 92.38 121 SER A C 1
ATOM 881 O O . SER A 1 121 ? -25.384 6.999 5.326 1.00 92.38 121 SER A O 1
ATOM 883 N N . VAL A 1 122 ? -23.667 6.352 4.041 1.00 89.94 122 VAL A N 1
ATOM 884 C CA . VAL A 1 122 ? -23.084 5.461 5.063 1.00 89.94 122 VAL A CA 1
ATOM 885 C C . VAL A 1 122 ? -22.638 6.249 6.298 1.00 89.94 122 VAL A C 1
ATOM 887 O O . VAL A 1 122 ? -22.838 5.798 7.428 1.00 89.94 122 VAL A O 1
ATOM 890 N N . LYS A 1 123 ? -22.068 7.443 6.122 1.00 92.94 123 LYS A N 1
ATOM 891 C CA . LYS A 1 123 ? -21.699 8.339 7.227 1.00 92.94 123 LYS A CA 1
ATOM 892 C C . LYS A 1 123 ? -22.920 8.799 8.018 1.00 92.94 123 LYS A C 1
ATOM 894 O O . LYS A 1 123 ? -22.896 8.778 9.249 1.00 92.94 123 LYS A O 1
ATOM 899 N N . GLU A 1 124 ? -23.992 9.186 7.336 1.00 94.19 124 GLU A N 1
ATOM 900 C CA . GLU A 1 124 ? -25.233 9.601 7.991 1.00 94.19 124 GLU A CA 1
ATOM 901 C C . GLU A 1 124 ? -25.858 8.444 8.783 1.00 94.19 124 GLU A C 1
ATOM 903 O O . GLU A 1 124 ? -26.167 8.595 9.966 1.00 94.19 124 GLU A O 1
ATOM 908 N N . TYR A 1 125 ? -25.931 7.254 8.182 1.00 92.12 125 TYR A N 1
ATOM 909 C CA . TYR A 1 125 ? -26.420 6.050 8.853 1.00 92.12 125 TYR A CA 1
ATOM 910 C C . TYR A 1 125 ? -25.563 5.659 10.064 1.00 92.12 125 TYR A C 1
ATOM 912 O O . TYR A 1 125 ? -26.084 5.310 11.119 1.00 92.12 125 TYR A O 1
ATOM 920 N N . THR A 1 126 ? -24.237 5.725 9.948 1.00 90.88 126 THR A N 1
ATOM 921 C CA . THR A 1 126 ? -23.348 5.370 11.065 1.00 90.88 126 THR A CA 1
ATOM 922 C C . THR A 1 126 ? -23.405 6.384 12.203 1.00 90.88 126 THR A C 1
ATOM 924 O O . THR A 1 126 ? -23.259 5.990 13.355 1.00 90.88 126 THR A O 1
ATOM 927 N N . SER A 1 127 ? -23.703 7.654 11.914 1.00 92.56 127 SER A N 1
ATOM 928 C CA . SER A 1 127 ? -23.847 8.711 12.927 1.00 92.56 127 SER A CA 1
ATOM 929 C C . SER A 1 127 ? -25.020 8.487 13.886 1.00 92.56 127 SER A C 1
ATOM 931 O O . SER A 1 127 ? -24.988 8.991 15.005 1.00 92.56 127 SER A O 1
ATOM 933 N N . ILE A 1 128 ? -26.060 7.759 13.462 1.00 94.25 128 ILE A N 1
ATOM 934 C CA . ILE A 1 128 ? -27.252 7.493 14.288 1.00 94.25 128 ILE A CA 1
ATOM 935 C C . ILE A 1 128 ? -27.163 6.183 15.082 1.00 94.25 128 ILE A C 1
ATOM 937 O O . ILE A 1 128 ? -28.059 5.880 15.872 1.00 94.25 128 ILE A O 1
ATOM 941 N N . LEU A 1 129 ? -26.112 5.386 14.870 1.00 92.12 129 LEU A N 1
ATOM 942 C CA . LEU A 1 129 ? -25.931 4.126 15.583 1.00 92.12 129 LEU A CA 1
ATOM 943 C C . LEU A 1 129 ? -25.603 4.377 17.062 1.00 92.12 129 LEU A C 1
ATOM 945 O O . LEU A 1 129 ? -24.917 5.349 17.397 1.00 92.12 129 LEU A O 1
ATOM 949 N N . PRO A 1 130 ? -26.061 3.495 17.970 1.00 92.44 130 PRO A N 1
ATOM 950 C CA . PRO A 1 130 ? -25.767 3.634 19.387 1.00 92.44 130 PRO A CA 1
ATOM 951 C C . PRO A 1 130 ? -24.254 3.658 19.615 1.00 92.44 130 PRO A C 1
ATOM 953 O O . PRO A 1 130 ? -23.499 2.947 18.951 1.00 92.44 130 PRO A O 1
ATOM 956 N N . ASN A 1 131 ? -23.825 4.492 20.565 1.00 91.50 131 ASN A N 1
ATOM 957 C CA . ASN A 1 131 ? -22.430 4.646 20.982 1.00 91.50 131 ASN A CA 1
ATOM 958 C C . ASN A 1 131 ? -21.462 5.234 19.938 1.00 91.50 131 ASN A C 1
ATOM 960 O O . ASN A 1 131 ? -20.285 5.435 20.259 1.00 91.50 131 ASN A O 1
ATOM 964 N N . VAL A 1 132 ? -21.921 5.564 18.726 1.00 90.62 132 VAL A N 1
ATOM 965 C CA . VAL A 1 132 ? -21.115 6.306 17.751 1.00 90.62 132 VAL A CA 1
ATOM 966 C C . VAL A 1 132 ? -21.084 7.778 18.143 1.00 90.62 132 VAL A C 1
ATOM 968 O O . VAL A 1 132 ? -22.092 8.474 18.140 1.00 90.62 132 VAL A O 1
ATOM 971 N N . VAL A 1 133 ? -19.896 8.248 18.519 1.00 94.12 133 VAL A N 1
ATOM 972 C CA . VAL A 1 133 ? -19.652 9.643 18.920 1.00 94.12 133 VAL A CA 1
ATOM 973 C C . VAL A 1 133 ? -19.226 10.485 17.721 1.00 94.12 133 VAL A C 1
ATOM 975 O O . VAL A 1 133 ? -19.477 11.687 17.679 1.00 94.12 133 VAL A O 1
ATOM 978 N N . LEU A 1 134 ? -18.562 9.854 16.755 1.00 94.56 134 LEU A N 1
ATOM 979 C CA . LEU A 1 134 ? -18.030 10.502 15.569 1.00 94.56 134 LEU A CA 1
ATOM 980 C C . LEU A 1 134 ? -18.183 9.558 14.378 1.00 94.56 134 LEU A C 1
ATOM 982 O O . LEU A 1 134 ? -17.694 8.433 14.429 1.00 94.56 134 LEU A O 1
ATOM 986 N N . ALA A 1 135 ? -18.777 10.046 13.294 1.00 92.81 135 ALA A N 1
ATOM 987 C CA . ALA A 1 135 ? -18.658 9.435 11.979 1.00 92.81 135 ALA A CA 1
ATOM 988 C C . ALA A 1 135 ? -18.014 10.443 11.027 1.00 92.81 135 ALA A C 1
ATOM 990 O O . ALA A 1 135 ? -18.476 11.577 10.881 1.00 92.81 135 ALA A O 1
ATOM 991 N N . ASP A 1 136 ? -16.922 10.036 10.399 1.00 93.06 136 ASP A N 1
ATOM 992 C CA . ASP A 1 136 ? -16.137 10.876 9.513 1.00 93.06 136 ASP A CA 1
ATOM 993 C C . ASP A 1 136 ? -15.796 10.139 8.223 1.00 93.06 136 ASP A C 1
ATOM 995 O O . ASP A 1 136 ? -15.787 8.909 8.171 1.00 93.06 136 ASP A O 1
ATOM 999 N N . GLU A 1 137 ? -15.506 10.897 7.174 1.00 91.38 137 GLU A N 1
ATOM 1000 C CA . GLU A 1 137 ? -15.168 10.350 5.864 1.00 91.38 137 GLU A CA 1
ATOM 1001 C C . GLU A 1 137 ? -13.866 10.951 5.342 1.00 91.38 137 GLU A C 1
ATOM 1003 O O . GLU A 1 137 ? -13.591 12.138 5.514 1.00 91.38 137 GLU A O 1
ATOM 1008 N N . ASN A 1 138 ? -13.059 10.125 4.681 1.00 90.12 138 ASN A N 1
ATOM 1009 C CA . ASN A 1 138 ? -11.745 10.508 4.184 1.00 90.12 138 ASN A CA 1
ATOM 1010 C C . ASN A 1 138 ? -11.545 10.000 2.758 1.00 90.12 138 ASN A C 1
ATOM 1012 O O . ASN A 1 138 ? -12.028 8.927 2.400 1.00 90.12 138 ASN A O 1
ATOM 1016 N N . LEU A 1 139 ? -10.742 10.705 1.958 1.00 86.88 139 LEU A N 1
ATOM 1017 C CA . LEU A 1 139 ? -10.395 10.234 0.614 1.00 86.88 139 LEU A CA 1
ATOM 1018 C C . LEU A 1 139 ? -9.524 8.973 0.652 1.00 86.88 139 LEU A C 1
ATOM 1020 O O . LEU A 1 139 ? -9.825 7.995 -0.028 1.00 86.88 139 LEU A O 1
ATOM 1024 N N . PHE A 1 140 ? -8.468 8.982 1.471 1.00 87.44 140 PHE A N 1
ATOM 1025 C CA . PHE A 1 140 ? -7.504 7.886 1.559 1.00 87.44 140 PHE A CA 1
ATOM 1026 C C . PHE A 1 140 ? -7.073 7.645 3.007 1.00 87.44 140 PHE A C 1
ATOM 1028 O O . PHE A 1 140 ? -6.115 8.252 3.488 1.00 87.44 140 PHE A O 1
ATOM 1035 N N . THR A 1 141 ? -7.730 6.712 3.699 1.00 86.06 141 THR A N 1
ATOM 1036 C CA . THR A 1 141 ? -7.389 6.361 5.093 1.00 86.06 141 THR A CA 1
ATOM 1037 C C . THR A 1 141 ? -5.965 5.818 5.259 1.00 86.06 141 THR A C 1
ATOM 1039 O O . THR A 1 141 ? -5.373 5.925 6.328 1.00 86.06 141 THR A O 1
ATOM 1042 N N . CYS A 1 142 ? -5.370 5.283 4.192 1.00 81.81 142 CYS A N 1
ATOM 1043 C CA . CYS A 1 142 ? -3.980 4.833 4.185 1.00 81.81 142 CYS A CA 1
ATOM 1044 C C . CYS A 1 142 ? -2.942 5.970 4.169 1.00 81.81 142 CYS A C 1
ATOM 1046 O O . CYS A 1 142 ? -1.767 5.704 4.407 1.00 81.81 142 CYS A O 1
ATOM 1048 N N . SER A 1 143 ? -3.342 7.212 3.874 1.00 85.19 143 SER A N 1
ATOM 1049 C CA . SER A 1 143 ? -2.415 8.348 3.822 1.00 85.19 143 SER A CA 1
ATOM 1050 C C . SER A 1 143 ? -1.942 8.758 5.218 1.00 85.19 143 SER A C 1
ATOM 1052 O O . SER A 1 143 ? -2.718 8.740 6.177 1.00 85.19 143 SER A O 1
ATOM 1054 N N . GLN A 1 144 ? -0.677 9.177 5.324 1.00 81.81 144 GLN A N 1
ATOM 1055 C CA . GLN A 1 144 ? -0.076 9.605 6.594 1.00 81.81 144 GLN A CA 1
ATOM 1056 C C . GLN A 1 144 ? -0.845 10.775 7.221 1.00 81.81 144 GLN A C 1
ATOM 1058 O O . GLN A 1 144 ? -1.122 10.755 8.420 1.00 81.81 144 GLN A O 1
ATOM 1063 N N . ASP A 1 145 ? -1.268 11.746 6.406 1.00 87.62 145 ASP A N 1
ATOM 1064 C CA . ASP A 1 145 ? -2.055 12.893 6.866 1.00 87.62 145 ASP A CA 1
ATOM 1065 C C . ASP A 1 145 ? -3.395 12.463 7.477 1.00 87.62 145 ASP A C 1
ATOM 1067 O O . ASP A 1 145 ? -3.796 12.960 8.530 1.00 87.62 145 ASP A O 1
ATOM 1071 N N . THR A 1 146 ? -4.089 11.504 6.852 1.00 87.94 146 THR A N 1
ATOM 1072 C CA . THR A 1 146 ? -5.371 11.006 7.373 1.00 87.94 146 THR A CA 1
ATOM 1073 C C . THR A 1 146 ? -5.172 10.205 8.654 1.00 87.94 146 THR A C 1
ATOM 1075 O O . THR A 1 146 ? -5.925 10.381 9.607 1.00 87.94 146 THR A O 1
ATOM 1078 N N . GLN A 1 147 ? -4.132 9.374 8.730 1.00 85.50 147 GLN A N 1
ATOM 1079 C CA . GLN A 1 147 ? -3.810 8.632 9.952 1.00 85.50 147 GLN A CA 1
ATOM 1080 C C . GLN A 1 147 ? -3.485 9.570 11.119 1.00 85.50 147 GLN A C 1
ATOM 1082 O O . GLN A 1 147 ? -3.900 9.316 12.249 1.00 85.50 147 GLN A O 1
ATOM 1087 N N . GLN A 1 148 ? -2.792 10.679 10.856 1.00 86.19 148 GLN A N 1
ATOM 1088 C CA . GLN A 1 148 ? -2.509 11.698 11.861 1.00 86.19 148 GLN A CA 1
ATOM 1089 C C . GLN A 1 148 ? -3.790 12.403 12.337 1.00 86.19 148 GLN A C 1
ATOM 1091 O O . GLN A 1 148 ? -4.012 12.519 13.542 1.00 86.19 148 GLN A O 1
ATOM 1096 N N . ARG A 1 149 ? -4.691 12.764 11.416 1.00 88.88 149 ARG A N 1
ATOM 1097 C CA . ARG A 1 149 ? -6.011 13.325 11.760 1.00 88.88 149 ARG A CA 1
ATOM 1098 C C . ARG A 1 149 ? -6.865 12.362 12.581 1.00 88.88 149 ARG A C 1
ATOM 1100 O O . ARG A 1 149 ? -7.526 12.784 13.524 1.00 88.88 149 ARG A O 1
ATOM 1107 N N . ILE A 1 150 ? -6.836 11.065 12.266 1.00 87.94 150 ILE A N 1
ATOM 1108 C CA . ILE A 1 150 ? -7.544 10.041 13.046 1.00 87.94 150 ILE A CA 1
ATOM 1109 C C . ILE A 1 150 ? -7.027 10.030 14.491 1.00 87.94 150 ILE A C 1
ATOM 1111 O O . ILE A 1 150 ? -7.831 10.044 15.420 1.00 87.94 150 ILE A O 1
ATOM 1115 N N . LYS A 1 151 ? -5.706 10.092 14.711 1.00 85.69 151 LYS A N 1
ATOM 1116 C CA . LYS A 1 151 ? -5.130 10.187 16.069 1.00 85.69 151 LYS A CA 1
ATOM 1117 C C . LYS A 1 151 ? -5.590 11.426 16.823 1.00 85.69 151 LYS A C 1
ATOM 1119 O O . LYS A 1 151 ? -5.851 11.351 18.022 1.00 85.69 151 LYS A O 1
ATOM 1124 N N . GLU A 1 152 ? -5.640 12.562 16.141 1.00 91.69 152 GLU A N 1
ATOM 1125 C CA . GLU A 1 152 ? -6.097 13.824 16.721 1.00 91.69 152 GLU A CA 1
ATOM 1126 C C . GLU A 1 152 ? -7.561 13.714 17.143 1.00 91.69 152 GLU A C 1
ATOM 1128 O O . GLU A 1 152 ? -7.877 13.983 18.300 1.00 91.69 152 GLU A O 1
ATOM 1133 N N . LYS A 1 153 ? -8.420 13.173 16.271 1.00 90.75 153 LYS A N 1
ATOM 1134 C CA . LYS A 1 153 ? -9.840 12.949 16.564 1.00 90.75 153 LYS A CA 1
ATOM 1135 C C . LYS A 1 153 ? -10.077 11.930 17.678 1.00 90.75 153 LYS A C 1
ATOM 1137 O O . LYS A 1 153 ? -10.979 12.121 18.489 1.00 90.75 153 LYS A O 1
ATOM 1142 N N . ILE A 1 154 ? -9.251 10.886 17.784 1.00 88.06 154 ILE A N 1
ATOM 1143 C CA . ILE A 1 154 ? -9.307 9.938 18.910 1.00 88.06 154 ILE A CA 1
ATOM 1144 C C . ILE A 1 154 ? -9.114 10.664 20.243 1.00 88.06 154 ILE A C 1
ATOM 1146 O O . ILE A 1 154 ? -9.860 10.410 21.189 1.00 88.06 154 ILE A O 1
ATOM 1150 N N . LYS A 1 155 ? -8.150 11.589 20.311 1.00 89.31 155 LYS A N 1
ATOM 1151 C CA . LYS A 1 155 ? -7.883 12.378 21.520 1.00 89.31 155 LYS A CA 1
ATOM 1152 C C . LYS A 1 155 ? -8.961 13.432 21.766 1.00 89.31 155 LYS A C 1
ATOM 1154 O O . LYS A 1 155 ? -9.437 13.550 22.888 1.00 89.31 155 LYS A O 1
ATOM 1159 N N . GLU A 1 156 ? -9.353 14.166 20.730 1.00 94.12 156 GLU A N 1
ATOM 1160 C CA . GLU A 1 156 ? -10.333 15.255 20.801 1.00 94.12 156 GLU A CA 1
ATOM 1161 C C . GLU A 1 156 ? -11.706 14.767 21.274 1.00 94.12 156 GLU A C 1
ATOM 1163 O O . GLU A 1 156 ? -12.294 15.339 22.189 1.00 94.12 156 GLU A O 1
ATOM 1168 N N . TYR A 1 157 ? -12.194 13.666 20.699 1.00 92.06 157 TYR A N 1
ATOM 1169 C CA . TYR A 1 157 ? -13.509 13.110 21.022 1.00 92.06 157 TYR A CA 1
ATOM 1170 C C . TYR A 1 157 ? -13.466 12.076 22.153 1.00 92.06 157 TYR A C 1
ATOM 1172 O O . TYR A 1 157 ? -14.507 11.502 22.492 1.00 92.06 157 TYR A O 1
ATOM 1180 N N . ASN A 1 158 ? -12.294 11.844 22.756 1.00 90.62 158 ASN A N 1
ATOM 1181 C CA . ASN A 1 158 ? -12.063 10.817 23.772 1.00 90.62 158 ASN A CA 1
ATOM 1182 C C . ASN A 1 158 ? -12.666 9.466 23.349 1.00 90.62 158 ASN A C 1
ATOM 1184 O O . ASN A 1 158 ? -13.538 8.910 24.024 1.00 90.62 158 ASN A O 1
ATOM 1188 N N . LEU A 1 159 ? -12.291 9.006 22.153 1.00 87.25 159 LEU A N 1
ATOM 1189 C CA . LEU A 1 159 ? -12.780 7.746 21.605 1.00 87.25 159 LEU A CA 1
ATOM 1190 C C . LEU A 1 159 ? -12.138 6.581 22.352 1.00 87.25 159 LEU A C 1
ATOM 1192 O O . LEU A 1 159 ? -10.965 6.632 22.712 1.00 87.25 159 LEU A O 1
ATOM 1196 N N . ASN A 1 160 ? -12.896 5.510 22.551 1.00 86.38 160 ASN A N 1
ATOM 1197 C CA . ASN A 1 160 ? -12.392 4.272 23.140 1.00 86.38 160 ASN A CA 1
ATOM 1198 C C . ASN A 1 160 ? -12.643 3.053 22.250 1.00 86.38 160 ASN A C 1
ATOM 1200 O O . ASN A 1 160 ? -12.302 1.947 22.650 1.00 86.38 160 ASN A O 1
ATOM 1204 N N . ARG A 1 161 ? -13.208 3.239 21.055 1.00 85.38 161 ARG A N 1
ATOM 1205 C CA . ARG A 1 161 ? -13.290 2.248 19.979 1.00 85.38 161 ARG A CA 1
ATOM 1206 C C . ARG A 1 161 ? -13.153 2.977 18.652 1.00 85.38 161 ARG A C 1
ATOM 1208 O O . ARG A 1 161 ? -13.688 4.075 18.491 1.00 85.38 161 ARG A O 1
ATOM 1215 N N . VAL A 1 162 ? -12.452 2.375 17.702 1.00 86.88 162 VAL A N 1
ATOM 1216 C CA . VAL A 1 162 ? -12.301 2.940 16.359 1.00 86.88 162 VAL A CA 1
ATOM 1217 C C . VAL A 1 162 ? -12.697 1.893 15.338 1.00 86.88 162 VAL A C 1
ATOM 1219 O O . VAL A 1 162 ? -12.171 0.785 15.355 1.00 86.88 162 VAL A O 1
ATOM 1222 N N . VAL A 1 163 ? -13.611 2.260 14.449 1.00 86.75 163 VAL A N 1
ATOM 1223 C CA . VAL A 1 163 ? -14.027 1.457 13.305 1.00 86.75 163 VAL A CA 1
ATOM 1224 C C . VAL A 1 163 ? -13.536 2.156 12.055 1.00 86.75 163 VAL A C 1
ATOM 1226 O O . VAL A 1 163 ? -13.842 3.326 11.826 1.00 86.75 163 VAL A O 1
ATOM 1229 N N . ILE A 1 164 ? -12.779 1.448 11.229 1.00 87.00 164 ILE A N 1
ATOM 1230 C CA . ILE A 1 164 ? -12.343 1.972 9.938 1.00 87.00 164 ILE A CA 1
ATOM 1231 C C . ILE A 1 164 ? -12.975 1.127 8.847 1.00 87.00 164 ILE A C 1
ATOM 1233 O O . ILE A 1 164 ? -12.780 -0.085 8.794 1.00 87.00 164 ILE A O 1
ATOM 1237 N N . ALA A 1 165 ? -13.731 1.786 7.979 1.00 84.06 165 ALA A N 1
ATOM 1238 C CA . ALA A 1 165 ? -14.375 1.180 6.835 1.00 84.06 165 ALA A CA 1
ATOM 1239 C C . ALA A 1 165 ? -13.499 1.454 5.596 1.00 84.06 165 ALA A C 1
ATOM 1241 O O . ALA A 1 165 ? -13.373 2.601 5.153 1.00 84.06 165 ALA A O 1
ATOM 1242 N N . PHE A 1 166 ? -12.850 0.417 5.056 1.00 78.31 166 PHE A N 1
ATOM 1243 C CA . PHE A 1 166 ? -12.012 0.500 3.848 1.00 78.31 166 PHE A CA 1
ATOM 1244 C C . PHE A 1 166 ? -11.915 -0.863 3.117 1.00 78.31 166 PHE A C 1
ATOM 1246 O O . PHE A 1 166 ? -12.448 -1.859 3.593 1.00 78.31 166 PHE A O 1
ATOM 1253 N N . SER A 1 167 ? -11.271 -0.913 1.943 1.00 67.38 167 SER A N 1
ATOM 1254 C CA . SER A 1 167 ? -11.066 -2.145 1.144 1.00 67.38 167 SER A CA 1
ATOM 1255 C C . SER A 1 167 ? -9.853 -2.968 1.635 1.00 67.38 167 SER A C 1
ATOM 1257 O O . SER A 1 167 ? -8.843 -2.363 2.004 1.00 67.38 167 SER A O 1
ATOM 1259 N N . PRO A 1 168 ? -9.858 -4.320 1.588 1.00 61.75 168 PRO A N 1
ATOM 1260 C CA . PRO A 1 168 ? -8.743 -5.145 2.072 1.00 61.75 168 PRO A CA 1
ATOM 1261 C C . PRO A 1 168 ? -7.581 -5.076 1.051 1.00 61.75 168 PRO A C 1
ATOM 1263 O O . PRO A 1 168 ? -7.785 -4.712 -0.102 1.00 61.75 168 PRO A O 1
ATOM 1266 N N . CYS A 1 169 ? -6.306 -5.323 1.378 1.00 41.69 169 CYS A N 1
ATOM 1267 C CA . CYS A 1 169 ? -5.816 -6.649 1.773 1.00 41.69 169 CYS A CA 1
ATOM 1268 C C . CYS A 1 169 ? -4.506 -6.648 2.601 1.00 41.69 169 CYS A C 1
ATOM 1270 O O . CYS A 1 169 ? -4.045 -7.712 2.997 1.00 41.69 169 CYS A O 1
ATOM 1272 N N . LEU A 1 170 ? -3.893 -5.491 2.891 1.00 38.69 170 LEU A N 1
ATOM 1273 C CA . LEU A 1 170 ? -2.583 -5.439 3.579 1.00 38.69 170 LEU A CA 1
ATOM 1274 C C . LEU A 1 170 ? -2.489 -4.413 4.725 1.00 38.69 170 LEU A C 1
ATOM 1276 O O . LEU A 1 170 ? -1.462 -4.322 5.392 1.00 38.69 170 LEU A O 1
ATOM 1280 N N . LEU A 1 171 ? -3.539 -3.615 4.953 1.00 47.19 171 LEU A N 1
ATOM 1281 C CA . LEU A 1 171 ? -3.419 -2.363 5.714 1.00 47.19 171 LEU A CA 1
ATOM 1282 C C . LEU A 1 171 ? -3.880 -2.416 7.177 1.00 47.19 171 LEU A C 1
ATOM 1284 O O . LEU A 1 171 ? -3.703 -1.433 7.891 1.00 47.19 171 LEU A O 1
ATOM 1288 N N . VAL A 1 172 ? -4.433 -3.541 7.643 1.00 44.44 172 VAL A N 1
ATOM 1289 C CA . VAL A 1 172 ? -4.838 -3.692 9.057 1.00 44.44 172 VAL A CA 1
ATOM 1290 C C . VAL A 1 172 ? -3.626 -3.565 9.981 1.00 44.44 172 VAL A C 1
ATOM 1292 O O . VAL A 1 172 ? -3.687 -2.862 10.985 1.00 44.44 172 VAL A O 1
ATOM 1295 N N . ILE A 1 173 ? -2.495 -4.161 9.589 1.00 41.09 173 ILE A N 1
ATOM 1296 C CA . ILE A 1 173 ? -1.237 -4.080 10.341 1.00 41.09 173 ILE A CA 1
ATOM 1297 C C . ILE A 1 173 ? -0.723 -2.633 10.364 1.00 41.09 173 ILE A C 1
ATOM 1299 O O . ILE A 1 173 ? -0.370 -2.128 11.423 1.00 41.09 173 ILE A O 1
ATOM 1303 N N . LEU A 1 174 ? -0.764 -1.926 9.228 1.00 45.06 174 LEU A N 1
ATOM 1304 C CA . LEU A 1 174 ? -0.288 -0.541 9.132 1.00 45.06 174 LEU A CA 1
ATOM 1305 C C . LEU A 1 174 ? -1.134 0.436 9.967 1.00 45.06 174 LEU A C 1
ATOM 1307 O O . LEU A 1 174 ? -0.605 1.405 10.507 1.00 45.06 174 LEU A O 1
ATOM 1311 N N . LEU A 1 175 ? -2.444 0.198 10.077 1.00 48.28 175 LEU A N 1
ATOM 1312 C CA . LEU A 1 175 ? -3.338 1.019 10.895 1.00 48.28 175 LEU A CA 1
ATOM 1313 C C . LEU A 1 175 ? -3.072 0.823 12.389 1.00 48.28 175 LEU A C 1
ATOM 1315 O O . LEU A 1 175 ? -2.952 1.814 13.103 1.00 48.28 175 LEU A O 1
ATOM 1319 N N . LEU A 1 176 ? -2.891 -0.417 12.850 1.00 49.34 176 LEU A N 1
ATOM 1320 C CA . LEU A 1 176 ? -2.496 -0.688 14.238 1.00 49.34 176 LEU A CA 1
ATOM 1321 C C . LEU A 1 176 ? -1.111 -0.100 14.552 1.00 49.34 176 LEU A C 1
ATOM 1323 O O . LEU A 1 176 ? -0.927 0.541 15.587 1.00 49.34 176 LEU A O 1
ATOM 1327 N N . GLU A 1 177 ? -0.165 -0.230 13.618 1.00 47.94 177 GLU A N 1
ATOM 1328 C CA . GLU A 1 177 ? 1.177 0.347 13.738 1.00 47.94 177 GLU A CA 1
ATOM 1329 C C . GLU A 1 177 ? 1.162 1.869 13.794 1.00 47.94 177 GLU A C 1
ATOM 1331 O O . GLU A 1 177 ? 1.877 2.470 14.598 1.00 47.94 177 GLU A O 1
ATOM 1336 N N . THR A 1 178 ? 0.365 2.506 12.935 1.00 49.75 178 THR A N 1
ATOM 1337 C CA . THR A 1 178 ? 0.440 3.953 12.799 1.00 49.75 178 THR A CA 1
ATOM 1338 C C . THR A 1 178 ? -0.414 4.640 13.829 1.00 49.75 178 THR A C 1
ATOM 1340 O O . THR A 1 178 ? 0.088 5.578 14.432 1.00 49.75 178 THR A O 1
ATOM 1343 N N . VAL A 1 179 ? -1.654 4.200 14.077 1.00 50.31 179 VAL A N 1
ATOM 1344 C CA . VAL A 1 179 ? -2.542 4.853 15.051 1.00 50.31 179 VAL A CA 1
ATOM 1345 C C . VAL A 1 179 ? -1.922 4.794 16.454 1.00 50.31 179 VAL A C 1
ATOM 1347 O O . VAL A 1 179 ? -2.116 5.736 17.224 1.00 50.31 179 VAL A O 1
ATOM 1350 N N . GLY A 1 180 ? -1.079 3.789 16.752 1.00 49.00 180 GLY A N 1
ATOM 1351 C CA . GLY A 1 180 ? -0.303 3.708 17.999 1.00 49.00 180 GLY A CA 1
ATOM 1352 C C . GLY A 1 180 ? -1.187 3.796 19.243 1.00 49.00 180 GLY A C 1
ATOM 1353 O O . GLY A 1 180 ? -0.740 4.205 20.314 1.00 49.00 180 GLY A O 1
ATOM 1354 N N . SER A 1 181 ? -2.478 3.523 19.068 1.00 47.75 181 SER A N 1
ATOM 1355 C CA . SER A 1 181 ? -3.499 3.838 20.038 1.00 47.75 181 SER A CA 1
ATOM 1356 C C . SER A 1 181 ? -3.580 2.715 21.037 1.00 47.75 181 SER A C 1
ATOM 1358 O O . SER A 1 181 ? -3.737 1.555 20.675 1.00 47.75 181 SER A O 1
ATOM 1360 N N . HIS A 1 182 ? -3.588 3.108 22.300 1.00 54.47 182 HIS A N 1
ATOM 1361 C CA . HIS A 1 182 ? -3.939 2.283 23.441 1.00 54.47 182 HIS A CA 1
ATOM 1362 C C . HIS A 1 182 ? -5.395 1.762 23.385 1.00 54.47 182 HIS A C 1
ATOM 1364 O O . HIS A 1 182 ? -6.026 1.627 24.417 1.00 54.47 182 HIS A O 1
ATOM 1370 N N . ILE A 1 183 ? -6.016 1.601 22.221 1.00 53.88 183 ILE A N 1
ATOM 1371 C CA . ILE A 1 183 ? -7.458 1.415 22.069 1.00 53.88 183 ILE A CA 1
ATOM 1372 C C . ILE A 1 183 ? -7.696 0.392 20.952 1.00 53.88 183 ILE A C 1
ATOM 1374 O O . ILE A 1 183 ? -7.052 0.515 19.907 1.00 53.88 183 ILE A O 1
ATOM 1378 N N . PRO A 1 184 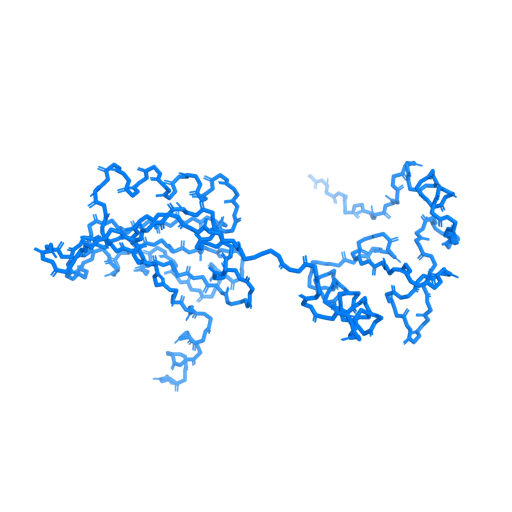? -8.627 -0.564 21.123 1.00 56.78 184 PRO A N 1
ATOM 1379 C CA . PRO A 1 184 ? -8.930 -1.549 20.091 1.00 56.78 184 PRO A CA 1
ATOM 1380 C C . PRO A 1 184 ? -9.497 -0.892 18.822 1.00 56.78 184 PRO A C 1
ATOM 1382 O O . PRO A 1 184 ? -10.412 -0.059 18.874 1.00 56.78 184 PRO A O 1
ATOM 1385 N N . VAL A 1 185 ? -8.929 -1.288 17.679 1.00 58.44 185 VAL A N 1
ATOM 1386 C CA . VAL A 1 185 ? -9.313 -0.846 16.332 1.00 58.44 185 VAL A CA 1
ATOM 1387 C C . VAL A 1 185 ? -9.926 -2.028 15.588 1.00 58.44 185 VAL A C 1
ATOM 1389 O O . VAL A 1 185 ? -9.273 -3.054 15.406 1.00 58.44 185 VAL A O 1
ATOM 1392 N N . GLU A 1 186 ? -11.161 -1.873 15.122 1.00 56.97 186 GLU A N 1
ATOM 1393 C CA . GLU A 1 186 ? -11.845 -2.854 14.282 1.00 56.97 186 GLU A CA 1
ATOM 1394 C C . GLU A 1 186 ? -11.829 -2.410 12.816 1.00 56.97 186 GLU A C 1
ATOM 1396 O O . GLU A 1 186 ? -12.092 -1.250 12.481 1.00 56.97 186 GLU A O 1
ATOM 1401 N N . ASN A 1 187 ? -11.524 -3.353 11.923 1.00 59.62 187 ASN A N 1
ATOM 1402 C CA . ASN A 1 187 ? -11.634 -3.148 10.485 1.00 59.62 187 ASN A CA 1
ATOM 1403 C C . ASN A 1 187 ? -12.949 -3.744 9.976 1.00 59.62 187 ASN A C 1
ATOM 1405 O O . ASN A 1 187 ? -13.224 -4.921 10.213 1.00 59.62 187 ASN A O 1
ATOM 1409 N N . ILE A 1 188 ? -13.715 -2.953 9.227 1.00 58.72 188 ILE A N 1
ATOM 1410 C CA . ILE A 1 188 ? -14.850 -3.444 8.451 1.00 58.72 188 ILE A CA 1
ATOM 1411 C C . ILE A 1 188 ? -14.490 -3.348 6.972 1.00 58.72 188 ILE A C 1
ATOM 1413 O O . ILE A 1 188 ? -14.406 -2.260 6.400 1.00 58.72 188 ILE A O 1
ATOM 1417 N N . ASP A 1 189 ? -14.330 -4.514 6.353 1.00 55.41 189 ASP A N 1
ATOM 1418 C CA . ASP A 1 189 ? -14.205 -4.636 4.909 1.00 55.41 189 ASP A CA 1
ATOM 1419 C C . ASP A 1 189 ? -15.542 -4.276 4.243 1.00 55.41 189 ASP A C 1
ATOM 1421 O O . ASP A 1 189 ? -16.525 -5.023 4.317 1.00 55.41 189 ASP A O 1
ATOM 1425 N N . ILE A 1 190 ? -15.586 -3.098 3.618 1.00 54.19 190 ILE A N 1
ATOM 1426 C CA . ILE A 1 190 ? -16.781 -2.633 2.901 1.00 54.19 190 ILE A CA 1
ATOM 1427 C C . ILE A 1 190 ? -16.905 -3.321 1.538 1.00 54.19 190 ILE A C 1
ATOM 1429 O O . ILE A 1 190 ? -18.021 -3.522 1.057 1.00 54.19 190 ILE A O 1
ATOM 1433 N N . SER A 1 191 ? -15.783 -3.720 0.930 1.00 40.25 191 SER A N 1
ATOM 1434 C CA . SER A 1 191 ? -15.767 -4.353 -0.388 1.00 40.25 191 SER A CA 1
ATOM 1435 C C . SER A 1 191 ? -16.505 -5.691 -0.347 1.00 40.25 191 SER A C 1
ATOM 1437 O O . SER A 1 191 ? -17.314 -5.954 -1.226 1.00 40.25 191 SER A O 1
ATOM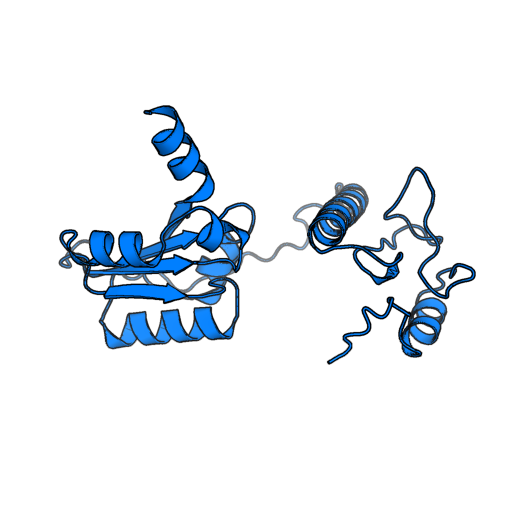 1439 N N . PHE A 1 192 ? -16.344 -6.502 0.703 1.00 28.61 192 PHE A N 1
ATOM 1440 C CA . PHE A 1 192 ? -17.066 -7.780 0.821 1.00 28.61 192 PHE A CA 1
ATOM 1441 C C . PHE A 1 192 ? -18.558 -7.633 1.169 1.00 28.61 192 PHE A C 1
ATOM 1443 O O . PHE A 1 192 ? -19.386 -8.446 0.755 1.00 28.61 192 PHE A O 1
ATOM 1450 N N . ARG A 1 193 ? -18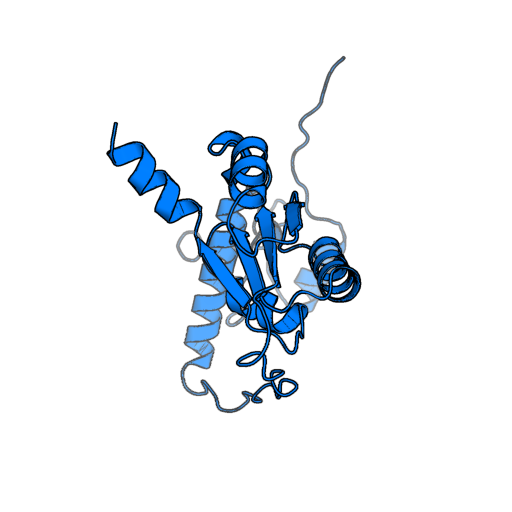.929 -6.600 1.933 1.00 29.94 193 ARG A N 1
ATOM 1451 C CA . ARG A 1 193 ? -20.295 -6.451 2.466 1.00 29.94 193 ARG A CA 1
ATOM 1452 C C . ARG A 1 193 ? -21.258 -5.795 1.471 1.00 29.94 193 ARG A C 1
ATOM 1454 O O . ARG A 1 193 ? -22.447 -6.100 1.491 1.00 29.94 193 ARG A O 1
ATOM 1461 N N . VAL A 1 194 ? -20.744 -4.974 0.553 1.00 29.78 194 VAL A N 1
ATOM 1462 C CA . VAL A 1 194 ? -21.518 -4.422 -0.575 1.00 29.78 194 VAL A CA 1
ATOM 1463 C C . VAL A 1 194 ? -21.899 -5.516 -1.576 1.00 29.78 194 VAL A C 1
ATOM 1465 O O . VAL A 1 194 ? -23.032 -5.519 -2.046 1.00 29.78 194 VAL A O 1
ATOM 1468 N N . TYR A 1 195 ? -21.026 -6.500 -1.824 1.00 25.14 195 TYR A N 1
ATOM 1469 C CA . TYR A 1 195 ? -21.371 -7.666 -2.652 1.00 25.14 195 TYR A CA 1
ATOM 1470 C C . TYR A 1 195 ? -22.541 -8.478 -2.069 1.00 25.14 195 TYR A C 1
ATOM 1472 O O . TYR A 1 195 ? -23.399 -8.939 -2.818 1.00 25.14 195 TYR A O 1
ATOM 1480 N N . LEU A 1 196 ? -22.632 -8.606 -0.740 1.00 23.31 196 LEU A N 1
ATOM 1481 C CA . LEU A 1 196 ? -23.766 -9.269 -0.084 1.00 23.31 196 LEU A CA 1
ATOM 1482 C C . LEU A 1 196 ? -25.059 -8.442 -0.176 1.00 23.31 196 LEU A C 1
ATOM 1484 O O . LEU A 1 196 ? -26.111 -8.997 -0.471 1.00 23.31 196 LEU A O 1
ATOM 1488 N N . LEU A 1 197 ? -24.986 -7.117 -0.018 1.00 25.34 197 LEU A N 1
ATOM 1489 C CA . LEU A 1 197 ? -26.157 -6.233 -0.139 1.00 25.34 197 LEU A CA 1
ATOM 1490 C C . LEU A 1 197 ? -26.659 -6.069 -1.586 1.00 25.34 197 LEU A C 1
ATOM 1492 O O . LEU A 1 197 ? -27.833 -5.771 -1.795 1.00 25.34 197 LEU A O 1
ATOM 1496 N N . GLN A 1 198 ? -25.799 -6.267 -2.589 1.00 28.39 198 GLN A N 1
ATOM 1497 C CA . GLN A 1 198 ? -26.203 -6.314 -3.999 1.00 28.39 198 GLN A CA 1
ATOM 1498 C C . GLN A 1 198 ? -26.756 -7.684 -4.423 1.00 28.39 198 GLN A C 1
ATOM 1500 O O . GLN A 1 198 ? -27.502 -7.749 -5.394 1.00 28.39 198 GLN A O 1
ATOM 1505 N N . SER A 1 199 ? -26.440 -8.759 -3.693 1.00 26.12 199 SER A N 1
ATOM 1506 C CA . SER A 1 199 ? -26.985 -10.106 -3.920 1.00 26.12 199 SER A CA 1
ATOM 1507 C C . SER A 1 199 ? -28.401 -10.301 -3.357 1.00 26.12 199 SER A C 1
ATOM 1509 O O . SER A 1 199 ? -29.042 -11.298 -3.682 1.00 26.12 199 SER A O 1
ATOM 1511 N N . GLU A 1 200 ? -28.882 -9.394 -2.504 1.00 29.55 200 GLU A N 1
ATOM 1512 C CA . GLU A 1 200 ? -30.236 -9.429 -1.927 1.00 29.55 200 GLU A CA 1
ATOM 1513 C C . GLU A 1 200 ? -31.247 -8.552 -2.698 1.00 29.55 200 GLU A C 1
ATOM 1515 O O . GLU A 1 200 ? -32.289 -8.179 -2.156 1.00 29.55 200 GLU A O 1
ATOM 1520 N N . ARG A 1 201 ? -30.965 -8.222 -3.967 1.00 31.94 201 ARG A N 1
ATOM 1521 C CA . ARG A 1 201 ? -31.915 -7.564 -4.880 1.00 31.94 201 ARG A CA 1
ATOM 1522 C C . ARG A 1 201 ? -32.267 -8.435 -6.075 1.00 31.94 201 ARG A C 1
ATOM 1524 O O . ARG A 1 201 ? -31.346 -9.059 -6.641 1.00 31.94 201 ARG A O 1
#

pLDDT: mean 81.76, std 18.49, range [23.31, 95.75]

Foldseek 3Di:
DDDDPDFDADDPCLVVVCVVVVFDADPRSATDADPVGQQDTPDPLHGDADPSNHDDDPVRRVVSVVSNVVSNCVVCVVVPPVPDDDDDADAADDCVPPQAAEEEEEECCPCPNVVLDVLVVVQVVQCPDPNHQYRYYDHDCQDLVNLVVVLVCCVVSVHQEYEYEDADDPCPVVSCVRSSHSHDYHYDHPVVVSVVVVVVD

Secondary structure (DSSP, 8-state):
-----------THHHHHHHHHT--B-TTSSBP-BTTBTTB-SSTT-B--GGGGSS--HHHHHHHHHHHHHHHHHHTGGGTTTTPPPP-PPPPPP-TTSPP-EEEEEE-TTHHHHTTS-HHHHHHHHHTSTTEEEEEEES-TTSHHHHHHHHHHHHHTT-SEEEEEE--SSHHHHHHHHH--SS-EEEEEHHHHHHHHHHT-